Protein AF-A0A821NJ69-F1 (afdb_monomer_lite)

Radius of gyration: 26.8 Å; chains: 1; bounding box: 63×44×66 Å

Sequence (262 aa):
MNRKHNVIVFNALHTLFTLSSYLAIPRVYARIIDLQVCAWLKQDPIESDRISTWIEEHHSVLQFDKSLDAYKDDSHREMACFKIAGEVLLYASIVPIIEQQMNKINLWNYYITIEMPALNIMLQMLLNGILIDREELINDREDLLTLMNKLELQAYRLVKRRFKMNRQKDLIKILYSELHLPIQRTPHGRICLKKSYLNILATKHPLPKLITEYRQVQSALDRCIDRFEQYINEPSKPQSLQRLRREASWQTERTYAYCHFS

Structure (mmCIF, N/CA/C/O backbone):
data_AF-A0A821NJ69-F1
#
_entry.id   AF-A0A821NJ69-F1
#
loop_
_atom_site.group_PDB
_atom_site.id
_atom_site.type_symbol
_atom_site.label_atom_id
_atom_site.label_alt_id
_atom_site.label_comp_id
_atom_site.label_asym_id
_atom_site.label_entity_id
_atom_site.label_seq_id
_atom_site.pdbx_PDB_ins_code
_atom_site.Cartn_x
_atom_site.Cartn_y
_atom_site.Cartn_z
_atom_site.occupancy
_atom_site.B_iso_or_equiv
_atom_site.auth_seq_id
_atom_site.auth_comp_id
_atom_site.auth_asym_id
_atom_site.auth_atom_id
_atom_site.pdbx_PDB_model_num
ATOM 1 N N . MET A 1 1 ? -34.265 2.244 29.145 1.00 38.66 1 MET A N 1
ATOM 2 C CA . MET A 1 1 ? -33.214 2.998 28.423 1.00 38.66 1 MET A CA 1
ATOM 3 C C . MET A 1 1 ? -31.974 2.118 28.335 1.00 38.66 1 MET A C 1
ATOM 5 O O . MET A 1 1 ? -31.331 1.911 29.354 1.00 38.66 1 MET A O 1
ATOM 9 N N . ASN A 1 2 ? -31.670 1.541 27.167 1.00 43.62 2 ASN A N 1
ATOM 10 C CA . ASN A 1 2 ? -30.451 0.744 26.978 1.00 43.62 2 ASN A CA 1
ATOM 11 C C . ASN A 1 2 ? -29.230 1.665 27.090 1.00 43.62 2 ASN A C 1
ATOM 13 O O . ASN A 1 2 ? -28.947 2.423 26.161 1.00 43.62 2 ASN A O 1
ATOM 17 N N . ARG A 1 3 ? -28.511 1.620 28.218 1.00 46.44 3 ARG A N 1
ATOM 18 C CA . ARG A 1 3 ? -27.172 2.213 28.303 1.00 46.44 3 ARG A CA 1
ATOM 19 C C . ARG A 1 3 ? -26.291 1.443 27.322 1.00 46.44 3 ARG A C 1
ATOM 21 O O . ARG A 1 3 ? -25.944 0.298 27.579 1.00 46.44 3 ARG A O 1
ATOM 28 N N . LYS A 1 4 ? -25.964 2.044 26.176 1.00 60.22 4 LYS A N 1
ATOM 29 C CA . LYS A 1 4 ? -24.905 1.509 25.316 1.00 60.22 4 LYS A CA 1
ATOM 30 C C . LYS A 1 4 ? -23.619 1.545 26.137 1.00 60.22 4 LYS A C 1
ATOM 32 O O . LYS A 1 4 ? -23.198 2.621 26.554 1.00 60.22 4 LYS A O 1
ATOM 37 N N . HIS A 1 5 ? -23.045 0.382 26.413 1.00 75.75 5 HIS A N 1
ATOM 38 C CA . HIS A 1 5 ? -21.750 0.301 27.074 1.00 75.75 5 HIS A CA 1
ATOM 39 C C . HIS A 1 5 ? -20.671 0.863 26.140 1.00 75.75 5 HIS A C 1
ATOM 41 O O . HIS A 1 5 ? -20.729 0.663 24.921 1.00 75.75 5 HIS A O 1
ATOM 47 N N . ASN A 1 6 ? -19.716 1.594 26.715 1.00 85.06 6 ASN A N 1
ATOM 48 C CA . ASN A 1 6 ? -18.521 2.016 25.998 1.00 85.06 6 ASN A CA 1
ATOM 49 C C . ASN A 1 6 ? -17.561 0.825 25.935 1.00 85.06 6 ASN A C 1
ATOM 51 O O . ASN A 1 6 ? -17.294 0.199 26.959 1.00 85.06 6 ASN A O 1
ATOM 55 N N . VAL A 1 7 ? -17.053 0.525 24.745 1.00 88.25 7 VAL A N 1
ATOM 56 C CA . VAL A 1 7 ? -16.014 -0.484 24.523 1.00 88.25 7 VAL A CA 1
ATOM 57 C C . VAL A 1 7 ? -14.769 0.254 24.074 1.00 88.25 7 VAL A C 1
ATOM 59 O O . VAL A 1 7 ? -14.786 0.906 23.034 1.00 88.25 7 VAL A O 1
ATOM 62 N N . ILE A 1 8 ? -13.715 0.187 24.879 1.00 89.31 8 ILE A N 1
ATOM 63 C CA . ILE A 1 8 ? -12.454 0.872 24.611 1.00 89.31 8 ILE A CA 1
ATOM 64 C C . ILE A 1 8 ? -11.488 -0.146 24.016 1.00 89.31 8 ILE A C 1
ATOM 66 O O . ILE A 1 8 ? -11.341 -1.242 24.554 1.00 89.31 8 ILE A O 1
ATOM 70 N N . VAL A 1 9 ? -10.861 0.211 22.903 1.00 87.69 9 VAL A N 1
ATOM 71 C CA . VAL A 1 9 ? -9.925 -0.639 22.164 1.00 87.69 9 VAL A CA 1
ATOM 72 C C . VAL A 1 9 ? -8.808 0.214 21.564 1.00 87.69 9 VAL A C 1
ATOM 74 O O . VAL A 1 9 ? -8.946 1.427 21.401 1.00 87.69 9 VAL A O 1
ATOM 77 N N . PHE A 1 10 ? -7.696 -0.427 21.228 1.00 86.38 10 PHE A N 1
ATOM 78 C CA . PHE A 1 10 ? -6.641 0.138 20.390 1.00 86.38 10 PHE A CA 1
ATOM 79 C C . PHE A 1 10 ? -6.679 -0.633 19.078 1.00 86.38 10 PHE A C 1
ATOM 81 O O . PHE A 1 10 ? -6.611 -1.863 19.101 1.00 86.38 10 PHE A O 1
ATOM 88 N N . ASN A 1 11 ? -6.863 0.068 17.958 1.00 88.25 11 ASN A N 1
ATOM 89 C CA . ASN A 1 11 ? -7.121 -0.540 16.652 1.00 88.25 11 ASN A CA 1
ATOM 90 C C . ASN A 1 11 ? -8.452 -1.323 16.613 1.00 88.25 11 ASN A C 1
ATOM 92 O O . ASN A 1 11 ? -8.513 -2.562 16.548 1.00 88.25 11 ASN A O 1
ATOM 96 N N . ALA A 1 12 ? -9.558 -0.580 16.661 1.00 90.12 12 ALA A N 1
ATOM 97 C CA . ALA A 1 12 ? -10.907 -1.128 16.604 1.00 90.12 12 ALA A CA 1
ATOM 98 C C . ALA A 1 12 ? -11.170 -1.867 15.292 1.00 90.12 12 ALA A C 1
ATOM 100 O O . ALA A 1 12 ? -11.834 -2.900 15.315 1.00 90.12 12 ALA A O 1
ATOM 101 N N . LEU A 1 13 ? -10.643 -1.386 14.162 1.00 88.06 13 LEU A N 1
ATOM 102 C CA . LEU A 1 13 ? -10.867 -2.016 12.859 1.00 88.06 13 LEU A CA 1
ATOM 103 C C . LEU A 1 13 ? -10.336 -3.455 12.838 1.00 88.06 13 LEU A C 1
ATOM 105 O O . LEU A 1 13 ? -11.090 -4.378 12.522 1.00 88.06 13 LEU A O 1
ATOM 109 N N . HIS A 1 14 ? -9.081 -3.659 13.249 1.00 86.19 14 HIS A N 1
ATOM 110 C CA . HIS A 1 14 ? -8.482 -4.992 13.346 1.00 86.19 14 HIS A CA 1
ATOM 111 C C . HIS A 1 14 ? -9.207 -5.873 14.372 1.00 86.19 14 HIS A C 1
ATOM 113 O O . HIS A 1 14 ? -9.497 -7.043 14.104 1.00 86.19 14 HIS A O 1
ATOM 119 N N . THR A 1 15 ? -9.538 -5.314 15.540 1.00 87.00 15 THR A N 1
ATOM 120 C CA . THR A 1 15 ? -10.233 -6.045 16.609 1.00 87.00 15 THR A CA 1
ATOM 121 C C . THR A 1 15 ? -11.602 -6.535 16.140 1.00 87.00 15 THR A C 1
ATOM 123 O O . THR A 1 15 ? -11.920 -7.718 16.259 1.00 87.00 15 THR A O 1
ATOM 126 N N . LEU A 1 16 ? -12.405 -5.650 15.548 1.00 86.81 16 LEU A N 1
ATOM 127 C CA . LEU A 1 16 ? -13.731 -5.986 15.040 1.00 86.81 16 LEU A CA 1
ATOM 128 C C . LEU A 1 16 ? -13.665 -6.952 13.863 1.00 86.81 16 LEU A C 1
ATOM 130 O O . LEU A 1 16 ? -14.477 -7.875 13.808 1.00 86.81 16 LEU A O 1
ATOM 134 N N . PHE A 1 17 ? -12.706 -6.778 12.952 1.00 83.69 17 PHE A N 1
ATOM 135 C CA . PHE A 1 17 ? -12.479 -7.722 11.861 1.00 83.69 17 PHE A CA 1
ATOM 136 C C . PHE A 1 17 ? -12.144 -9.111 12.410 1.00 83.69 17 PHE A C 1
ATOM 138 O O . PHE A 1 17 ? -12.755 -10.093 12.005 1.00 83.69 17 PHE A O 1
ATOM 145 N N . THR A 1 18 ? -11.255 -9.201 13.400 1.00 82.81 18 THR A N 1
ATOM 146 C CA . THR A 1 18 ? -10.890 -10.472 14.041 1.00 82.81 18 THR A CA 1
ATOM 147 C C . THR A 1 18 ? -12.096 -11.122 14.725 1.00 82.81 18 THR A C 1
ATOM 149 O O . THR A 1 18 ? -12.394 -12.292 14.489 1.00 82.81 18 THR A O 1
ATOM 152 N N . LEU A 1 19 ? -12.854 -10.375 15.529 1.00 82.88 19 LEU A N 1
ATOM 153 C CA . LEU A 1 19 ? -14.057 -10.902 16.185 1.00 82.88 19 LEU A CA 1
ATOM 154 C C . LEU A 1 19 ? -15.105 -11.377 15.166 1.00 82.88 19 LEU A C 1
ATOM 156 O O . LEU A 1 19 ? -15.689 -12.450 15.325 1.00 82.88 19 LEU A O 1
ATOM 160 N N . SER A 1 20 ? -15.315 -10.609 14.099 1.00 80.38 20 SER A N 1
ATOM 161 C CA . SER A 1 20 ? -16.303 -10.931 13.065 1.00 80.38 20 SER A CA 1
ATOM 162 C C . SER A 1 20 ? -15.879 -12.145 12.237 1.00 80.38 20 SER A C 1
ATOM 164 O O . SER A 1 20 ? -16.691 -13.034 11.989 1.00 80.38 20 SER A O 1
ATOM 166 N N . SER A 1 21 ? -14.605 -12.223 11.849 1.00 73.31 21 SER A N 1
ATOM 167 C CA . SER A 1 21 ? -14.087 -13.279 10.976 1.00 73.31 21 SER A CA 1
ATOM 168 C C . SER A 1 21 ? -13.887 -14.612 11.697 1.00 73.31 21 SER A C 1
ATOM 170 O O . SER A 1 21 ? -14.202 -15.663 11.139 1.00 73.31 21 SER A O 1
ATOM 172 N N . TYR A 1 22 ? -13.401 -14.597 12.942 1.00 75.44 22 TYR A N 1
ATOM 173 C CA . TYR A 1 22 ? -13.088 -15.828 13.680 1.00 75.44 22 TYR A CA 1
ATOM 174 C C . TYR A 1 22 ? -14.233 -16.316 14.560 1.00 75.44 22 TYR A C 1
ATOM 176 O O . TYR A 1 22 ? -14.464 -17.521 14.636 1.00 75.44 22 TYR A O 1
ATOM 184 N N . LEU A 1 23 ? -14.946 -15.401 15.220 1.00 74.38 23 LEU A N 1
ATOM 185 C CA . LEU A 1 23 ? -16.005 -15.749 16.172 1.00 74.38 23 LEU A CA 1
ATOM 186 C C . LEU A 1 23 ? -17.409 -15.602 15.576 1.00 74.38 23 LEU A C 1
ATOM 188 O O . LEU A 1 23 ? -18.388 -15.820 16.285 1.00 74.38 23 LEU A O 1
ATOM 192 N N . ALA A 1 24 ? -17.514 -15.235 14.291 1.00 74.06 24 ALA A N 1
ATOM 193 C CA . ALA A 1 24 ? -18.776 -15.005 13.588 1.00 74.06 24 ALA A CA 1
ATOM 194 C C . ALA A 1 24 ? -19.702 -14.014 14.318 1.00 74.06 24 ALA A C 1
ATOM 196 O O . ALA A 1 24 ? -20.922 -14.120 14.221 1.00 74.06 24 ALA A O 1
ATOM 197 N N . ILE A 1 25 ? -19.132 -13.051 15.056 1.00 72.31 25 ILE A N 1
ATOM 198 C CA . ILE A 1 25 ? -19.893 -12.009 15.751 1.00 72.31 25 ILE A CA 1
ATOM 199 C C . ILE A 1 25 ? -20.294 -10.965 14.702 1.00 72.31 25 ILE A C 1
ATOM 201 O O . ILE A 1 25 ? -19.439 -10.207 14.251 1.00 72.31 25 ILE A O 1
ATOM 205 N N . PRO A 1 26 ? -21.572 -10.891 14.287 1.00 57.16 26 PRO A N 1
ATOM 206 C CA . PRO A 1 26 ? -21.941 -10.125 13.100 1.00 57.16 26 PRO A CA 1
ATOM 207 C C . PRO A 1 26 ? -21.937 -8.615 13.355 1.00 57.16 26 PRO A C 1
ATOM 209 O O . PRO A 1 26 ? -21.746 -7.832 12.425 1.00 57.16 26 PRO A O 1
ATOM 212 N N . ARG A 1 27 ? -22.195 -8.192 14.603 1.00 66.31 27 ARG A N 1
ATOM 213 C CA . ARG A 1 27 ? -22.287 -6.783 15.008 1.00 66.31 27 ARG A CA 1
ATOM 214 C C . ARG A 1 27 ? -21.952 -6.605 16.483 1.00 66.31 27 ARG A C 1
ATOM 216 O O . ARG A 1 27 ? -22.527 -7.269 17.342 1.00 66.31 27 ARG A O 1
ATOM 223 N N . VAL A 1 28 ? -21.091 -5.634 16.774 1.00 68.75 28 VAL A N 1
ATOM 224 C CA . VAL A 1 28 ? -20.841 -5.154 18.136 1.00 68.75 28 VAL A CA 1
ATOM 225 C C . VAL A 1 28 ? -21.758 -3.959 18.400 1.00 68.75 28 VAL A C 1
ATOM 227 O O . VAL A 1 28 ? -21.552 -2.868 17.876 1.00 68.75 28 VAL A O 1
ATOM 230 N N . TYR A 1 29 ? -22.801 -4.160 19.209 1.00 70.25 29 TYR A N 1
ATOM 231 C CA . TYR A 1 29 ? -23.768 -3.117 19.578 1.00 70.25 29 TYR A CA 1
ATOM 232 C C . TYR A 1 29 ? -23.276 -2.276 20.769 1.00 70.25 29 TYR A C 1
ATOM 234 O O . TYR A 1 29 ? -23.947 -2.170 21.796 1.00 70.25 29 TYR A O 1
ATOM 242 N N . ALA A 1 30 ? -22.097 -1.670 20.634 1.00 80.44 30 ALA A N 1
ATOM 243 C CA . ALA A 1 30 ? -21.482 -0.828 21.660 1.00 80.44 30 ALA A CA 1
ATOM 244 C C . ALA A 1 30 ? -21.024 0.516 21.084 1.00 80.44 30 ALA A C 1
ATOM 246 O O . ALA A 1 30 ? -20.846 0.659 19.873 1.00 80.44 30 ALA A O 1
ATOM 247 N N . ARG A 1 31 ? -20.828 1.516 21.952 1.00 85.94 31 ARG A N 1
ATOM 248 C CA . ARG A 1 31 ? -20.113 2.736 21.558 1.00 85.94 31 ARG A CA 1
ATOM 249 C C . ARG A 1 31 ? -18.622 2.431 21.633 1.00 85.94 31 ARG A C 1
ATOM 251 O O . ARG A 1 31 ? -18.088 2.272 22.726 1.00 85.94 31 ARG A O 1
ATOM 258 N N . ILE A 1 32 ? -17.976 2.318 20.481 1.00 89.56 32 ILE A N 1
ATOM 259 C CA . ILE A 1 32 ? -16.555 1.983 20.411 1.00 89.56 32 ILE A CA 1
ATOM 260 C C . ILE A 1 32 ? -15.727 3.255 20.592 1.00 89.56 32 ILE A C 1
ATOM 262 O O . ILE A 1 32 ? -16.052 4.300 20.025 1.00 89.56 32 ILE A O 1
ATOM 266 N N . ILE A 1 33 ? -14.684 3.162 21.411 1.00 91.50 33 ILE A N 1
ATOM 267 C CA . ILE A 1 33 ? -13.671 4.192 21.592 1.00 91.50 33 ILE A CA 1
ATOM 268 C C . ILE A 1 33 ? -12.339 3.612 21.120 1.00 91.50 33 ILE A C 1
ATOM 270 O O . ILE A 1 33 ? -11.795 2.735 21.786 1.00 91.50 33 ILE A O 1
ATOM 274 N N . ASP A 1 34 ? -11.850 4.078 19.971 1.00 91.81 34 ASP A N 1
ATOM 275 C CA . ASP A 1 34 ? -10.563 3.690 19.407 1.00 91.81 34 ASP A CA 1
ATOM 276 C C . ASP A 1 34 ? -9.496 4.730 19.748 1.00 91.81 34 ASP A C 1
ATOM 278 O O . ASP A 1 34 ? -9.487 5.850 19.229 1.00 91.81 34 ASP A O 1
ATOM 282 N N . LEU A 1 35 ? -8.577 4.344 20.626 1.00 89.75 35 LEU A N 1
ATOM 283 C CA . LEU A 1 35 ? -7.504 5.225 21.070 1.00 89.75 35 LEU A CA 1
ATOM 284 C C . LEU A 1 35 ? -6.461 5.501 19.980 1.00 89.75 35 LEU A C 1
ATOM 286 O O . LEU A 1 35 ? -5.851 6.568 20.002 1.00 89.75 35 LEU A O 1
ATOM 290 N N . GLN A 1 36 ? -6.309 4.612 18.993 1.00 88.69 36 GLN A N 1
ATOM 291 C CA . GLN A 1 36 ? -5.402 4.835 17.865 1.00 88.69 36 GLN A CA 1
ATOM 292 C C . GLN A 1 36 ? -5.917 5.963 16.960 1.00 88.69 36 GLN A C 1
ATOM 294 O O . GLN A 1 36 ? -5.152 6.824 16.527 1.00 88.69 36 GLN A O 1
ATOM 299 N N . VAL A 1 37 ? -7.231 6.001 16.726 1.00 90.88 37 VAL A N 1
ATOM 300 C CA . VAL A 1 37 ? -7.881 7.084 15.971 1.00 90.88 37 VAL A CA 1
ATOM 301 C C . VAL A 1 37 ? -7.811 8.400 16.750 1.00 90.88 37 VAL A C 1
ATOM 303 O O . VAL A 1 37 ? -7.520 9.445 16.167 1.00 90.88 37 VAL A O 1
ATOM 306 N N . CYS A 1 38 ? -8.025 8.364 18.071 1.00 90.88 38 CYS A N 1
ATOM 307 C CA . CYS A 1 38 ? -7.867 9.545 18.923 1.00 90.88 38 CYS A CA 1
ATOM 308 C C . CYS A 1 38 ? -6.447 10.130 18.848 1.00 90.88 38 CYS A C 1
ATOM 310 O O . CYS A 1 38 ? -6.302 11.343 18.692 1.00 90.88 38 CYS A O 1
ATOM 312 N N . ALA A 1 39 ? -5.416 9.284 18.935 1.00 87.75 39 ALA A N 1
ATOM 313 C CA . ALA A 1 39 ? -4.018 9.696 18.820 1.00 87.75 39 ALA A CA 1
ATOM 314 C C . ALA A 1 39 ? -3.720 10.314 17.446 1.00 87.75 39 ALA A C 1
ATOM 316 O O . ALA A 1 39 ? -3.174 11.414 17.366 1.00 87.75 39 ALA A O 1
ATOM 317 N N . TRP A 1 40 ? -4.172 9.667 16.364 1.00 88.75 40 TRP A N 1
ATOM 318 C CA . TRP A 1 40 ? -4.009 10.186 15.004 1.00 88.75 40 TRP A CA 1
ATOM 319 C C . TRP A 1 40 ? -4.641 11.574 14.827 1.00 88.75 40 TRP A C 1
ATOM 321 O O . TRP A 1 40 ? -3.986 12.484 14.318 1.00 88.75 40 TRP A O 1
ATOM 331 N N . LEU A 1 41 ? -5.875 11.775 15.308 1.00 90.88 41 LEU A N 1
ATOM 332 C CA . LEU A 1 41 ? -6.555 13.076 15.245 1.00 90.88 41 LEU A CA 1
ATOM 333 C C . LEU A 1 41 ? -5.805 14.169 16.012 1.00 90.88 41 LEU A C 1
ATOM 335 O O . LEU A 1 41 ? -5.788 15.324 15.587 1.00 90.88 41 LEU A O 1
ATOM 339 N N . LYS A 1 42 ? -5.192 13.813 17.143 1.00 87.62 42 LYS A N 1
ATOM 340 C CA . LYS A 1 42 ? -4.382 14.728 17.952 1.00 87.62 42 LYS A CA 1
ATOM 341 C C . LYS A 1 42 ? -2.982 14.971 17.378 1.00 87.62 42 LYS A C 1
ATOM 343 O O . LYS A 1 42 ? -2.300 15.859 17.875 1.00 87.62 42 LYS A O 1
ATOM 348 N N . GLN A 1 43 ? -2.600 14.254 16.316 1.00 84.25 43 GLN A N 1
ATOM 349 C CA . GLN A 1 43 ? -1.244 14.225 15.758 1.00 84.25 43 GLN A CA 1
ATOM 350 C C . GLN A 1 43 ? -0.200 13.718 16.763 1.00 84.25 43 GLN A C 1
ATOM 352 O O . GLN A 1 43 ? 0.962 14.116 16.704 1.00 84.25 43 GLN A O 1
ATOM 357 N N . ASP A 1 44 ? -0.616 12.813 17.649 1.00 79.88 44 ASP A N 1
ATOM 358 C CA . ASP A 1 44 ? 0.274 12.115 18.571 1.00 79.88 44 ASP A CA 1
ATOM 359 C C . ASP A 1 44 ? 0.821 10.876 17.838 1.00 79.88 44 ASP A C 1
ATOM 361 O O . ASP A 1 44 ? 0.056 9.936 17.581 1.00 79.88 44 ASP A O 1
ATOM 365 N N . PRO A 1 45 ? 2.100 10.864 17.416 1.00 70.88 45 PRO A N 1
ATOM 366 C CA . PRO A 1 45 ? 2.651 9.754 16.655 1.00 70.88 45 PRO A CA 1
ATOM 367 C C . PRO A 1 45 ? 2.621 8.467 17.483 1.00 70.88 45 PRO A C 1
ATOM 369 O O . PRO A 1 45 ? 2.990 8.433 18.653 1.00 70.88 45 PRO A O 1
ATOM 372 N N . ILE A 1 46 ? 2.190 7.386 16.841 1.00 69.50 46 ILE A N 1
ATOM 373 C CA . ILE A 1 46 ? 2.228 6.044 17.411 1.00 69.50 46 ILE A CA 1
ATOM 374 C C . ILE A 1 46 ? 3.413 5.326 16.771 1.00 69.50 46 ILE A C 1
ATOM 376 O O . ILE A 1 46 ? 3.327 4.863 15.634 1.00 69.50 46 ILE A O 1
ATOM 380 N N . GLU A 1 47 ? 4.533 5.271 17.489 1.00 64.38 47 GLU A N 1
ATOM 381 C CA . GLU A 1 47 ? 5.748 4.574 17.035 1.00 64.38 47 GLU A CA 1
ATOM 382 C C . GLU A 1 47 ? 5.723 3.069 17.358 1.00 64.38 47 GLU A C 1
ATOM 384 O O . GLU A 1 47 ? 6.489 2.291 16.790 1.00 64.38 47 GLU A O 1
ATOM 389 N N . SER A 1 48 ? 4.814 2.652 18.243 1.00 63.28 48 SER A N 1
ATOM 390 C CA . SER A 1 48 ? 4.672 1.291 18.761 1.00 63.28 48 SER A CA 1
ATOM 391 C C . SER A 1 48 ? 3.234 0.803 18.607 1.00 63.28 48 SER A C 1
ATOM 393 O O . SER A 1 48 ? 2.286 1.554 18.815 1.00 63.28 48 SER A O 1
ATOM 395 N N . ASP A 1 49 ? 3.044 -0.478 18.304 1.00 62.78 49 ASP A N 1
ATOM 396 C CA . ASP A 1 49 ? 1.728 -1.130 18.313 1.00 62.78 49 ASP A CA 1
ATOM 397 C C . ASP A 1 49 ? 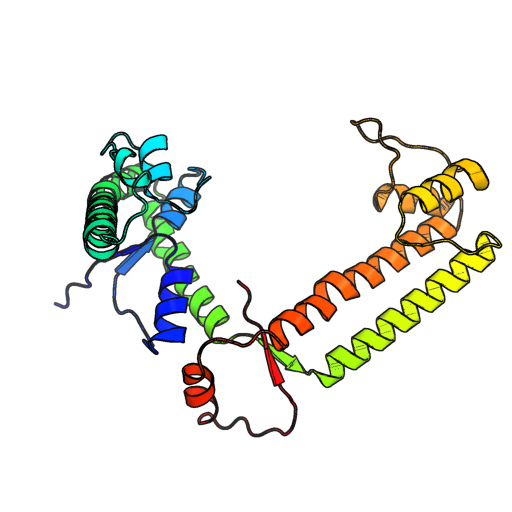1.149 -1.295 19.732 1.00 62.78 49 ASP A C 1
ATOM 399 O O . ASP A 1 49 ? 0.009 -1.737 19.895 1.00 62.78 49 ASP A O 1
ATOM 403 N N . ARG A 1 50 ? 1.917 -0.918 20.764 1.00 65.31 50 ARG A N 1
ATOM 404 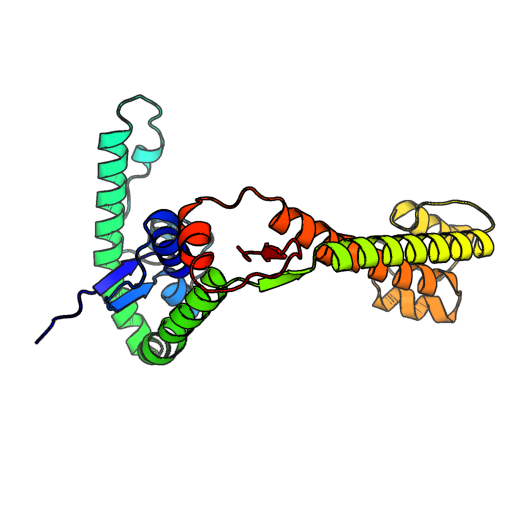C CA . ARG A 1 50 ? 1.521 -0.990 22.168 1.00 65.31 50 ARG A CA 1
ATOM 405 C C . ARG A 1 50 ? 1.072 0.356 22.707 1.00 65.31 50 ARG A C 1
ATOM 407 O O . ARG A 1 50 ? 1.822 1.332 22.743 1.00 65.31 50 ARG A O 1
ATOM 414 N N . ILE A 1 51 ? -0.128 0.350 23.274 1.00 71.06 51 ILE A N 1
ATOM 415 C CA . ILE A 1 51 ? -0.695 1.504 23.964 1.00 71.06 51 ILE A CA 1
ATOM 416 C C . ILE A 1 51 ? 0.144 1.961 25.165 1.00 71.06 51 ILE A C 1
ATOM 418 O O . ILE A 1 51 ? 0.207 3.154 25.439 1.00 71.06 51 ILE A O 1
ATOM 422 N N . SER A 1 52 ? 0.792 1.037 25.881 1.00 67.69 52 SER A N 1
ATOM 423 C CA . SER A 1 52 ? 1.602 1.350 27.064 1.00 67.69 52 SER A CA 1
ATOM 424 C C . SER A 1 52 ? 2.768 2.271 26.717 1.00 67.69 52 SER A C 1
ATOM 426 O O . SER A 1 52 ? 2.996 3.249 27.420 1.00 67.69 52 SER A O 1
ATOM 428 N N . THR A 1 53 ? 3.430 2.027 25.583 1.00 70.44 53 THR A N 1
ATOM 429 C CA . THR A 1 53 ? 4.479 2.902 25.046 1.00 70.44 53 THR A CA 1
ATOM 430 C C . THR A 1 53 ? 3.927 4.288 24.716 1.00 70.44 53 THR A C 1
ATOM 432 O O . THR A 1 53 ? 4.471 5.289 25.171 1.00 70.44 53 THR A O 1
ATOM 435 N N . TRP A 1 54 ? 2.796 4.347 24.006 1.00 74.69 54 TRP A N 1
ATOM 436 C CA . TRP A 1 54 ? 2.177 5.618 23.629 1.00 74.69 54 TRP A CA 1
ATOM 437 C C . TRP A 1 54 ? 1.748 6.451 24.850 1.00 74.69 54 TRP A C 1
ATOM 439 O O . TRP A 1 54 ? 2.013 7.653 24.900 1.00 74.69 54 TRP A O 1
ATOM 449 N N . ILE A 1 55 ? 1.135 5.815 25.856 1.00 74.25 55 ILE A N 1
ATOM 450 C CA . ILE A 1 55 ? 0.737 6.469 27.109 1.00 74.25 55 ILE A CA 1
ATOM 451 C C . ILE A 1 55 ? 1.966 6.986 27.856 1.00 74.25 55 ILE A C 1
ATOM 453 O O . ILE A 1 55 ? 1.960 8.142 28.254 1.00 74.25 55 ILE A O 1
ATOM 457 N N . GLU A 1 56 ? 3.023 6.189 28.022 1.00 70.88 56 GLU A N 1
ATOM 458 C CA . GLU A 1 56 ? 4.241 6.632 28.717 1.00 70.88 56 GLU A CA 1
ATOM 459 C C . GLU A 1 56 ? 4.892 7.859 28.063 1.00 70.88 56 GLU A C 1
ATOM 461 O O . GLU A 1 56 ? 5.380 8.746 28.765 1.00 70.88 56 GLU A O 1
ATOM 466 N N . GLU A 1 57 ? 4.890 7.918 26.732 1.00 70.62 57 GLU A N 1
ATOM 467 C CA . GLU A 1 57 ? 5.505 9.002 25.963 1.00 70.62 57 GLU A CA 1
ATOM 468 C C . GLU A 1 57 ? 4.680 10.297 25.986 1.00 70.62 57 GLU A C 1
ATOM 470 O O . GLU A 1 57 ? 5.246 11.391 26.025 1.00 70.62 57 GLU A O 1
ATOM 475 N N . HIS A 1 58 ? 3.348 10.188 25.985 1.00 69.38 58 HIS A N 1
ATOM 476 C CA . HIS A 1 58 ? 2.456 11.329 25.737 1.00 69.38 58 HIS A CA 1
ATOM 477 C C . HIS A 1 58 ? 1.598 11.719 26.951 1.00 69.38 58 HIS A C 1
ATOM 479 O O . HIS A 1 58 ? 0.999 12.801 26.978 1.00 69.38 58 HIS A O 1
ATOM 485 N N . HIS A 1 59 ? 1.522 10.864 27.976 1.00 68.00 59 HIS A N 1
ATOM 486 C CA . HIS A 1 59 ? 0.577 10.996 29.079 1.00 68.00 59 HIS A CA 1
ATOM 487 C C . HIS A 1 59 ? 1.163 10.527 30.426 1.00 68.00 59 HIS A C 1
ATOM 489 O O . HIS A 1 59 ? 1.285 9.344 30.721 1.00 68.00 59 HIS A O 1
ATOM 495 N N . SER A 1 60 ? 1.424 11.472 31.332 1.00 63.69 60 SER A N 1
ATOM 496 C CA . SER A 1 60 ? 1.972 11.236 32.680 1.00 63.69 60 SER A CA 1
ATOM 497 C C . SER A 1 60 ? 0.948 10.688 33.691 1.00 63.69 60 SER A C 1
ATOM 499 O O . SER A 1 60 ? 0.858 11.159 34.824 1.00 63.69 60 SER A O 1
ATOM 501 N N . VAL A 1 61 ? 0.131 9.720 33.277 1.00 59.28 61 VAL A N 1
ATOM 502 C CA . VAL A 1 61 ? -1.029 9.251 34.053 1.00 59.28 61 VAL A CA 1
ATOM 503 C C . VAL A 1 61 ? -0.668 8.032 34.896 1.00 59.28 61 VAL A C 1
ATOM 505 O O . VAL A 1 61 ? -1.024 7.990 36.070 1.00 59.28 61 VAL A O 1
ATOM 508 N N . LEU A 1 62 ? 0.081 7.077 34.335 1.00 59.00 62 LEU A N 1
ATOM 509 C CA . LEU A 1 62 ? 0.523 5.849 35.001 1.00 59.00 62 LEU A CA 1
ATOM 510 C C . LEU A 1 62 ? 1.836 5.365 34.358 1.00 59.00 62 LEU A C 1
ATOM 512 O O . LEU A 1 62 ? 1.900 5.223 33.141 1.00 59.00 62 LEU A O 1
ATOM 516 N N . GLN A 1 63 ? 2.876 5.114 35.160 1.00 56.53 63 GLN A N 1
ATOM 517 C CA . GLN A 1 63 ? 4.110 4.460 34.702 1.00 56.53 63 GLN A CA 1
ATOM 518 C C . GLN A 1 63 ? 3.975 2.949 34.906 1.00 56.53 63 GLN A C 1
ATOM 520 O O . GLN A 1 63 ? 3.647 2.510 36.010 1.00 56.53 63 GLN A O 1
ATOM 525 N N . PHE A 1 64 ? 4.205 2.158 33.856 1.00 57.12 64 PHE A N 1
ATOM 526 C CA . PHE A 1 64 ? 4.176 0.701 33.953 1.00 57.12 64 PHE A CA 1
ATOM 527 C C . PHE A 1 64 ? 5.573 0.169 34.281 1.00 57.12 64 PHE A C 1
ATOM 529 O O . PHE A 1 64 ? 6.571 0.614 33.711 1.00 57.12 64 PHE A O 1
ATOM 536 N N . ASP A 1 65 ? 5.663 -0.797 35.196 1.00 57.94 65 ASP A N 1
ATOM 537 C CA . ASP A 1 65 ? 6.942 -1.435 35.488 1.00 57.94 65 ASP A CA 1
ATOM 538 C C . ASP A 1 65 ? 7.319 -2.404 34.354 1.00 57.94 65 ASP A C 1
ATOM 540 O O . ASP A 1 65 ? 6.769 -3.500 34.212 1.00 57.94 65 ASP A O 1
ATOM 544 N N . LYS A 1 66 ? 8.289 -1.991 33.534 1.00 58.19 66 LYS A N 1
ATOM 545 C CA . LYS A 1 66 ? 8.839 -2.781 32.420 1.00 58.19 66 LYS A CA 1
ATOM 546 C C . LYS A 1 66 ? 9.573 -4.045 32.885 1.00 58.19 66 LYS A C 1
ATOM 548 O O . LYS A 1 66 ? 9.892 -4.891 32.049 1.00 58.19 66 LYS A O 1
ATOM 553 N N . SER A 1 67 ? 9.811 -4.222 34.192 1.00 55.44 67 SER A N 1
ATOM 554 C CA . SER A 1 67 ? 10.392 -5.449 34.764 1.00 55.44 67 SER A CA 1
ATOM 555 C C . SER A 1 67 ? 9.588 -6.716 34.424 1.00 55.44 67 SER A C 1
ATOM 557 O O . SER A 1 67 ? 10.144 -7.815 34.359 1.00 55.44 67 SER A O 1
ATOM 559 N N . LEU A 1 68 ? 8.299 -6.561 34.102 1.00 54.47 68 LEU A N 1
ATOM 560 C CA . LEU A 1 68 ? 7.396 -7.636 33.688 1.00 54.47 68 LEU A CA 1
ATOM 561 C C . LEU A 1 68 ? 7.710 -8.207 32.286 1.00 54.47 68 LEU A C 1
ATOM 563 O O . LEU A 1 68 ? 7.229 -9.292 31.949 1.00 54.47 68 LEU A O 1
ATOM 567 N N . ASP A 1 69 ? 8.510 -7.533 31.452 1.00 55.00 69 ASP A N 1
ATOM 568 C CA . ASP A 1 69 ? 8.894 -8.013 30.109 1.00 55.00 69 ASP A CA 1
ATOM 569 C C . ASP A 1 69 ? 10.080 -8.996 30.102 1.00 55.00 69 ASP A C 1
ATOM 571 O O . ASP A 1 69 ? 10.346 -9.631 29.081 1.00 55.00 69 ASP A O 1
ATOM 575 N N . ALA A 1 70 ? 10.759 -9.181 31.238 1.00 52.91 70 ALA A N 1
ATOM 576 C CA . ALA A 1 70 ? 11.986 -9.977 31.333 1.00 52.91 70 ALA A CA 1
ATOM 577 C C . ALA A 1 70 ? 11.783 -11.487 31.600 1.00 52.91 70 ALA A C 1
ATOM 579 O O . ALA A 1 70 ? 12.744 -12.251 31.504 1.00 52.91 70 ALA A O 1
ATOM 580 N N . TYR A 1 71 ? 10.570 -11.946 31.925 1.00 51.16 71 TYR A N 1
ATOM 581 C CA . TYR A 1 71 ? 10.331 -13.326 32.375 1.00 51.16 71 TYR A CA 1
ATOM 582 C C . TYR A 1 71 ? 9.909 -14.270 31.235 1.00 51.16 71 TYR A C 1
ATOM 584 O O . TYR A 1 71 ? 8.953 -14.000 30.508 1.00 51.16 71 TYR A O 1
ATOM 592 N N . LYS A 1 72 ? 10.639 -15.386 31.085 1.00 53.69 72 LYS A N 1
ATOM 593 C CA . LYS A 1 72 ? 10.569 -16.333 29.952 1.00 53.69 72 LYS A CA 1
ATOM 594 C C . LYS A 1 72 ? 10.074 -17.751 30.305 1.00 53.69 72 LYS A C 1
ATOM 596 O O . LYS A 1 72 ? 10.320 -18.652 29.515 1.00 53.69 72 LYS A O 1
ATOM 601 N N . ASP A 1 73 ? 9.431 -17.964 31.454 1.00 52.81 73 ASP A N 1
ATOM 602 C CA . ASP A 1 73 ? 9.113 -19.323 31.933 1.00 52.81 73 ASP A CA 1
ATOM 603 C C . ASP A 1 73 ? 7.605 -19.601 32.110 1.00 52.81 73 ASP A C 1
ATOM 605 O O . ASP A 1 73 ? 6.802 -18.666 32.156 1.00 52.81 73 ASP A O 1
ATOM 609 N N . ASP A 1 74 ? 7.245 -20.888 32.236 1.00 48.91 74 ASP A N 1
ATOM 610 C CA . ASP A 1 74 ? 5.902 -21.510 32.118 1.00 48.91 74 ASP A CA 1
ATOM 611 C C . ASP A 1 74 ? 4.744 -20.957 33.000 1.00 48.91 74 ASP A C 1
ATOM 613 O O . ASP A 1 74 ? 3.599 -21.402 32.887 1.00 48.91 74 ASP A O 1
ATOM 617 N N . SER A 1 75 ? 4.955 -19.900 33.792 1.00 55.81 75 SER A N 1
ATOM 618 C CA . SER A 1 75 ? 3.906 -19.097 34.464 1.00 55.81 75 SER A CA 1
ATOM 619 C C . SER A 1 75 ? 3.173 -18.120 33.517 1.00 55.81 75 SER A C 1
ATOM 621 O O . SER A 1 75 ? 2.550 -17.137 33.935 1.00 55.81 75 SER A O 1
ATOM 623 N N . HIS A 1 76 ? 3.217 -18.399 32.211 1.00 59.06 76 HIS A N 1
ATOM 624 C CA . HIS A 1 76 ? 2.800 -17.514 31.124 1.00 59.06 76 HIS A CA 1
ATOM 625 C C . HIS A 1 76 ? 1.344 -17.032 31.195 1.00 59.06 76 HIS A C 1
ATOM 627 O O . HIS A 1 76 ? 1.059 -15.922 30.750 1.00 59.06 76 HIS A O 1
ATOM 633 N N . ARG A 1 77 ? 0.410 -17.826 31.740 1.00 64.25 77 ARG A N 1
ATOM 634 C CA . ARG A 1 77 ? -1.019 -17.457 31.767 1.00 64.25 77 ARG A CA 1
ATOM 635 C C . ARG A 1 77 ? -1.339 -16.396 32.810 1.00 64.25 77 ARG A C 1
ATOM 637 O O . ARG A 1 77 ? -1.968 -15.402 32.471 1.00 64.25 77 ARG A O 1
ATOM 644 N N . GLU A 1 78 ? -0.908 -16.589 34.052 1.00 68.44 78 GLU A N 1
ATOM 645 C CA . GLU A 1 78 ? -1.173 -15.626 35.128 1.00 68.44 78 GLU A CA 1
ATOM 646 C C . GLU A 1 78 ? -0.488 -14.295 34.830 1.00 68.44 78 GLU A C 1
ATOM 648 O O . GLU A 1 78 ? -1.120 -13.244 34.904 1.00 68.44 78 GLU A O 1
ATOM 653 N N . MET A 1 79 ? 0.765 -14.345 34.374 1.00 66.44 79 MET A N 1
ATOM 654 C CA . MET A 1 79 ? 1.508 -13.154 33.978 1.00 66.44 79 MET A CA 1
ATOM 655 C C . MET A 1 79 ? 0.853 -12.420 32.799 1.00 66.44 79 MET A C 1
ATOM 657 O O . MET A 1 79 ? 0.715 -11.198 32.833 1.00 66.44 79 MET A O 1
ATOM 661 N N . ALA A 1 80 ? 0.400 -13.145 31.769 1.00 69.88 80 ALA A N 1
ATOM 662 C CA . ALA A 1 80 ? -0.347 -12.541 30.666 1.00 69.88 80 ALA A CA 1
ATOM 663 C C . ALA A 1 80 ? -1.655 -11.896 31.152 1.00 69.88 80 ALA A C 1
ATOM 665 O O . ALA A 1 80 ? -1.958 -10.773 30.753 1.00 69.88 80 ALA A O 1
ATOM 666 N N . CYS A 1 81 ? -2.394 -12.552 32.052 1.00 75.12 81 CYS A N 1
ATOM 667 C CA . CYS A 1 81 ? -3.595 -11.984 32.666 1.00 75.12 81 CYS A CA 1
ATOM 668 C C . CYS A 1 81 ? -3.288 -10.697 33.446 1.00 75.12 81 CYS A C 1
ATOM 670 O O . CYS A 1 81 ? -4.020 -9.722 33.294 1.00 75.12 81 CYS A O 1
ATOM 672 N N . PHE A 1 82 ? -2.205 -10.659 34.231 1.00 74.00 82 PHE A N 1
ATOM 673 C CA . PHE A 1 82 ? -1.781 -9.453 34.950 1.00 74.00 82 PHE A CA 1
ATOM 674 C C . PHE A 1 82 ? -1.414 -8.309 34.000 1.00 74.00 82 PHE A C 1
ATOM 676 O O . PHE A 1 82 ? -1.862 -7.182 34.212 1.00 74.00 82 PHE A O 1
ATOM 683 N N . LYS A 1 83 ? -0.662 -8.591 32.926 1.00 73.12 83 LYS A N 1
ATOM 684 C CA . LYS A 1 83 ? -0.328 -7.588 31.900 1.00 73.12 83 LYS A CA 1
ATOM 685 C C . LYS A 1 83 ? -1.580 -7.025 31.233 1.00 73.12 83 LYS A C 1
ATOM 687 O O . LYS A 1 83 ? -1.749 -5.811 31.191 1.00 73.12 83 LYS A O 1
ATOM 692 N N . ILE A 1 84 ? -2.484 -7.897 30.784 1.00 77.25 84 ILE A N 1
ATOM 693 C CA . ILE A 1 84 ? -3.743 -7.494 30.142 1.00 77.25 84 ILE A CA 1
ATOM 694 C C . ILE A 1 84 ? -4.610 -6.686 31.113 1.00 77.25 84 ILE A C 1
ATOM 696 O O . ILE A 1 84 ? -5.166 -5.663 30.727 1.00 77.25 84 ILE A O 1
ATOM 700 N N . ALA A 1 85 ? -4.714 -7.103 32.378 1.00 80.69 85 ALA A N 1
ATOM 701 C CA . ALA A 1 85 ? -5.460 -6.358 33.389 1.00 80.69 85 ALA A CA 1
ATOM 702 C C . ALA A 1 85 ? -4.872 -4.954 33.604 1.00 80.69 85 ALA A C 1
ATOM 704 O O . ALA A 1 85 ? -5.622 -3.979 33.650 1.00 80.69 85 ALA A O 1
ATOM 705 N N . GLY A 1 86 ? -3.541 -4.845 33.675 1.00 77.88 86 GLY A N 1
ATOM 706 C CA . GLY A 1 86 ? -2.835 -3.568 33.745 1.00 77.88 86 GLY A CA 1
ATOM 707 C C . GLY A 1 86 ? -3.129 -2.679 32.538 1.00 77.88 86 GLY A C 1
ATOM 708 O O . GLY A 1 86 ? -3.519 -1.526 32.711 1.00 77.88 86 GLY A O 1
ATOM 709 N N . GLU A 1 87 ? -3.037 -3.223 31.324 1.00 76.62 87 GLU A N 1
ATOM 710 C CA . GLU A 1 87 ? -3.387 -2.490 30.107 1.00 76.62 87 GLU A CA 1
ATOM 711 C C . GLU A 1 87 ? -4.842 -2.016 30.129 1.00 76.62 87 GLU A C 1
ATOM 713 O O . GLU A 1 87 ? -5.086 -0.829 29.940 1.00 76.62 87 GLU A O 1
ATOM 718 N N . VAL A 1 88 ? -5.815 -2.884 30.429 1.00 82.19 88 VAL A N 1
ATOM 719 C CA . VAL A 1 88 ? -7.246 -2.521 30.496 1.00 82.19 88 VAL A CA 1
ATOM 720 C C . VAL A 1 88 ? -7.502 -1.365 31.472 1.00 82.19 88 VAL A C 1
ATOM 722 O O . VAL A 1 88 ? -8.311 -0.478 31.180 1.00 82.19 88 VAL A O 1
ATOM 725 N N . LEU A 1 89 ? -6.795 -1.325 32.605 1.00 82.12 89 LEU A N 1
ATOM 726 C CA . LEU A 1 89 ? -6.860 -0.195 33.536 1.00 82.12 89 LEU A CA 1
ATOM 727 C C . LEU A 1 89 ? -6.279 1.089 32.923 1.00 82.12 89 LEU A C 1
ATOM 729 O O . LEU A 1 89 ? -6.876 2.156 33.086 1.00 82.12 89 LEU A O 1
ATOM 733 N N . LEU A 1 90 ? -5.180 0.995 32.164 1.00 79.12 90 LEU A N 1
ATOM 734 C CA . LEU A 1 90 ? -4.625 2.129 31.415 1.00 79.12 90 LEU A CA 1
ATOM 735 C C . LEU A 1 90 ? -5.645 2.683 30.411 1.00 79.12 90 LEU A C 1
ATOM 737 O O . LEU A 1 90 ? -5.925 3.883 30.450 1.00 79.12 90 LEU A O 1
ATOM 741 N N . TYR A 1 91 ? -6.271 1.822 29.596 1.00 83.38 91 TYR A N 1
ATOM 742 C CA . TYR A 1 91 ? -7.352 2.205 28.672 1.00 83.38 91 TYR A CA 1
ATOM 743 C C . TYR A 1 91 ? -8.456 2.991 29.387 1.00 83.38 91 TYR A C 1
ATOM 745 O O . TYR A 1 91 ? -8.850 4.069 28.940 1.00 83.38 91 TYR A O 1
ATOM 753 N N . ALA A 1 92 ? -8.947 2.471 30.513 1.00 83.44 92 ALA A N 1
ATOM 754 C CA . ALA A 1 92 ? -10.010 3.118 31.274 1.00 83.44 92 ALA A CA 1
ATOM 755 C C . ALA A 1 92 ? -9.574 4.475 31.857 1.00 83.44 92 ALA A C 1
ATOM 757 O O . ALA A 1 92 ? -10.365 5.418 31.867 1.00 83.44 92 ALA A O 1
ATOM 758 N N . SER A 1 93 ? -8.321 4.585 32.310 1.00 83.69 93 SER A N 1
ATOM 759 C CA . SER A 1 93 ? -7.784 5.814 32.907 1.00 83.69 93 SER A CA 1
ATOM 760 C C . SER A 1 93 ? -7.544 6.937 31.892 1.00 83.69 93 SER A C 1
ATOM 762 O O . SER A 1 93 ? -7.750 8.108 32.214 1.00 83.69 93 SER A O 1
ATOM 764 N N . ILE A 1 94 ? -7.136 6.597 30.663 1.00 85.19 94 ILE A N 1
ATOM 765 C CA . ILE A 1 94 ? -6.696 7.590 29.679 1.00 85.19 94 ILE A CA 1
ATOM 766 C C . ILE A 1 94 ? -7.850 8.194 28.876 1.00 85.19 94 ILE A C 1
ATOM 768 O O . ILE A 1 94 ? -7.807 9.371 28.514 1.00 85.19 94 ILE A O 1
ATOM 772 N N . VAL A 1 95 ? -8.918 7.426 28.643 1.00 88.88 95 VAL A N 1
ATOM 773 C CA . VAL A 1 95 ? -10.098 7.883 27.895 1.00 88.88 95 VAL A CA 1
ATOM 774 C C . VAL A 1 95 ? -10.666 9.219 28.391 1.00 88.88 95 VAL A C 1
ATOM 776 O O . VAL A 1 95 ? -10.825 10.101 27.548 1.00 88.88 95 VAL A O 1
ATOM 779 N N . PRO A 1 96 ? -10.943 9.444 29.695 1.00 89.19 96 PRO A N 1
ATOM 780 C CA . PRO A 1 96 ? -11.494 10.727 30.138 1.00 89.19 96 PRO A CA 1
ATOM 781 C C . PRO A 1 96 ? -10.539 11.902 29.882 1.00 89.19 96 PRO A C 1
ATOM 783 O O . PRO A 1 96 ? -10.988 13.007 29.575 1.00 89.19 96 PRO A O 1
ATOM 786 N N . ILE A 1 97 ? -9.226 11.669 29.963 1.00 88.62 97 ILE A N 1
ATOM 787 C CA . ILE A 1 97 ? -8.198 12.691 29.733 1.00 88.62 97 ILE A CA 1
ATOM 788 C C . ILE A 1 97 ? -8.155 13.063 28.250 1.00 88.62 97 ILE A C 1
ATOM 790 O O . ILE A 1 97 ? -8.194 14.246 27.910 1.00 88.62 97 ILE A O 1
ATOM 794 N N . ILE A 1 98 ? -8.139 12.065 27.365 1.00 88.50 98 ILE A N 1
ATOM 795 C CA . ILE A 1 98 ? -8.166 12.266 25.911 1.00 88.50 98 ILE A CA 1
ATOM 796 C C . ILE A 1 98 ? -9.466 12.943 25.489 1.00 88.50 98 ILE A C 1
ATOM 798 O O . ILE A 1 98 ? -9.423 13.924 24.750 1.00 88.50 98 ILE A O 1
ATOM 802 N N . GLU A 1 99 ? -10.612 12.473 25.986 1.00 91.19 99 GLU A N 1
ATOM 803 C CA . GLU A 1 99 ? -11.915 13.073 25.698 1.00 91.19 99 GLU A CA 1
ATOM 804 C C . GLU A 1 99 ? -11.924 14.551 26.110 1.00 91.19 99 GLU A C 1
ATOM 806 O O . GLU A 1 99 ? -12.302 15.414 25.315 1.00 91.19 99 GLU A O 1
ATOM 811 N N . GLN A 1 100 ? -11.440 14.886 27.310 1.00 91.88 100 GLN A N 1
ATOM 812 C CA . GLN A 1 100 ? -11.342 16.277 27.752 1.00 91.88 100 GLN A CA 1
ATOM 813 C C . GLN A 1 100 ? -10.399 17.099 26.860 1.00 91.88 100 GLN A C 1
ATOM 815 O O . GLN A 1 100 ? -10.735 18.222 26.477 1.00 91.88 100 GLN A O 1
ATOM 820 N N . GLN A 1 101 ? -9.224 16.565 26.521 1.00 90.44 101 GLN A N 1
ATOM 821 C CA . GLN A 1 101 ? -8.253 17.248 25.666 1.00 90.44 101 GLN A CA 1
ATOM 822 C C . GLN A 1 101 ? -8.803 17.492 24.257 1.00 90.44 101 GLN A C 1
ATOM 824 O O . GLN A 1 101 ? -8.677 18.602 23.749 1.00 90.44 101 GLN A O 1
ATOM 829 N N . MET A 1 102 ? -9.448 16.498 23.645 1.00 93.06 102 MET A N 1
ATOM 830 C CA . MET A 1 102 ? -10.048 16.610 22.313 1.00 93.06 102 MET A CA 1
ATOM 831 C C . MET A 1 102 ? -11.254 17.549 22.299 1.00 93.06 102 MET A C 1
ATOM 833 O O . MET A 1 102 ? -11.439 18.275 21.324 1.00 93.06 102 MET A O 1
ATOM 837 N N . ASN A 1 103 ? -12.056 17.579 23.368 1.00 94.62 103 ASN A N 1
ATOM 838 C CA . ASN A 1 103 ? -13.157 18.536 23.499 1.00 94.62 103 ASN A CA 1
ATOM 839 C C . ASN A 1 103 ? -12.649 19.987 23.529 1.00 94.62 103 ASN A C 1
ATOM 841 O O . ASN A 1 103 ? -13.244 20.839 22.877 1.00 94.62 103 ASN A O 1
ATOM 845 N N . LYS A 1 104 ? -11.519 20.273 24.198 1.00 93.44 104 LYS A N 1
ATOM 846 C CA . LYS A 1 104 ? -10.924 21.629 24.226 1.00 93.44 104 LYS A CA 1
ATOM 847 C C . LYS A 1 104 ? -10.559 22.166 22.837 1.00 93.44 104 LYS A C 1
ATOM 849 O O . LYS A 1 104 ? -10.563 23.376 22.641 1.00 93.44 104 LYS A O 1
ATOM 854 N N . ILE A 1 105 ? -10.249 21.278 21.896 1.00 93.12 105 ILE A N 1
ATOM 855 C CA . ILE A 1 105 ? -9.881 21.609 20.511 1.00 93.12 105 ILE A CA 1
ATOM 856 C C . ILE A 1 105 ? -10.965 21.206 19.497 1.00 93.12 105 ILE A C 1
ATOM 858 O O . ILE A 1 105 ? -10.699 21.151 18.302 1.00 93.12 105 ILE A O 1
ATOM 862 N N . ASN A 1 106 ? -12.191 20.927 19.960 1.00 91.81 106 ASN A N 1
ATOM 863 C CA . ASN A 1 106 ? -13.352 20.544 19.144 1.00 91.81 106 ASN A CA 1
ATOM 864 C C . ASN A 1 106 ? -13.174 19.295 18.250 1.00 91.81 106 ASN A C 1
ATOM 866 O O . ASN A 1 106 ? -13.978 19.064 17.346 1.00 91.81 106 ASN A O 1
ATOM 870 N N . LEU A 1 107 ? -12.182 18.440 18.516 1.00 95.06 107 LEU A N 1
ATOM 871 C CA . LEU A 1 107 ? -11.957 17.210 17.743 1.00 95.06 107 LEU A CA 1
ATOM 872 C C . LEU A 1 107 ? -12.867 16.054 18.167 1.00 95.06 107 LEU A C 1
ATOM 874 O O . LEU A 1 107 ? -13.121 15.152 17.374 1.00 95.06 107 LEU A O 1
ATOM 878 N N . TRP A 1 108 ? -13.394 16.072 19.394 1.00 94.00 108 TRP A N 1
ATOM 879 C CA . TRP A 1 108 ? -14.229 14.976 19.901 1.00 94.00 108 TRP A CA 1
ATOM 880 C C . TRP A 1 108 ? -15.525 14.795 19.100 1.00 94.00 108 TRP A C 1
ATOM 882 O O . TRP A 1 108 ? -15.944 13.671 18.824 1.00 94.00 108 TRP A O 1
ATOM 892 N N . ASN A 1 109 ? -16.143 15.898 18.667 1.00 92.44 109 ASN A N 1
ATOM 893 C CA . ASN A 1 109 ? -17.339 15.830 17.833 1.00 92.44 109 ASN A CA 1
ATOM 894 C C . ASN A 1 109 ? -17.025 15.241 16.448 1.00 92.44 109 ASN A C 1
ATOM 896 O O . ASN A 1 109 ? -17.763 14.385 15.966 1.00 92.44 109 ASN A O 1
ATOM 900 N N . TYR A 1 110 ? -15.910 15.649 15.834 1.00 93.31 110 TYR A N 1
ATOM 901 C CA . TYR A 1 110 ? -15.445 15.113 14.550 1.00 93.31 110 TYR A CA 1
ATOM 902 C C . TYR A 1 110 ? -15.155 13.606 14.647 1.00 93.31 110 TYR A C 1
ATOM 904 O O . TYR A 1 110 ? -15.650 12.816 13.847 1.00 93.31 110 TYR A O 1
ATOM 912 N N . TYR A 1 111 ? -14.464 13.193 15.710 1.00 94.50 111 TYR A N 1
ATOM 913 C CA . TYR A 1 111 ? -14.202 11.792 16.028 1.00 94.50 111 TYR A CA 1
ATOM 914 C C . TYR A 1 111 ? -15.486 10.936 16.072 1.00 94.50 111 TYR A C 1
ATOM 916 O O . TYR A 1 111 ? -15.571 9.896 15.420 1.00 94.50 111 TYR A O 1
ATOM 924 N N . ILE A 1 112 ? -16.521 11.384 16.794 1.00 92.06 112 ILE A N 1
ATOM 925 C CA . ILE A 1 112 ? -17.774 10.620 16.946 1.00 92.06 112 ILE A CA 1
ATOM 926 C C . ILE A 1 112 ? -18.616 10.620 15.669 1.00 92.06 112 ILE A C 1
ATOM 928 O O . ILE A 1 112 ? -19.278 9.625 15.377 1.00 92.06 112 ILE A O 1
ATOM 932 N N . THR A 1 113 ? -18.665 11.745 14.957 1.00 92.81 113 THR A N 1
ATOM 933 C CA . THR A 1 113 ? -19.617 11.942 13.852 1.00 92.81 113 THR A CA 1
ATOM 934 C C . THR A 1 113 ? -19.063 11.534 12.493 1.00 92.81 113 THR A C 1
ATOM 936 O O . THR A 1 113 ? -19.856 11.258 11.595 1.00 92.81 113 THR A O 1
ATOM 939 N N . ILE A 1 114 ? -17.737 11.463 12.341 1.00 93.69 114 ILE A N 1
ATOM 940 C CA . ILE A 1 114 ? -17.073 11.173 11.064 1.00 93.69 114 ILE A CA 1
ATOM 941 C C . ILE A 1 114 ? -16.196 9.927 11.176 1.00 93.69 114 ILE A C 1
ATOM 943 O O . ILE A 1 114 ? -16.488 8.933 10.512 1.00 93.69 114 ILE A O 1
ATOM 947 N N . GLU A 1 115 ? -15.187 9.931 12.049 1.00 93.25 115 GLU A N 1
ATOM 948 C CA . GLU A 1 115 ? -14.193 8.846 12.091 1.00 93.25 115 GLU A CA 1
ATOM 949 C C . GLU A 1 115 ? -14.793 7.504 12.536 1.00 93.25 115 GLU A C 1
ATOM 951 O O . GLU A 1 115 ? -14.650 6.487 11.854 1.00 93.25 115 GLU A O 1
ATOM 956 N N . MET A 1 116 ? -15.543 7.483 13.643 1.00 91.44 116 MET A N 1
ATOM 957 C CA . MET A 1 116 ? -16.133 6.233 14.138 1.00 91.44 116 MET A CA 1
ATOM 958 C C . MET A 1 116 ? -17.201 5.633 13.198 1.00 91.44 116 MET A C 1
ATOM 960 O O . MET A 1 116 ? -17.239 4.409 13.040 1.00 91.44 116 MET A O 1
ATOM 964 N N . PRO A 1 117 ? -18.065 6.425 12.533 1.00 90.62 117 PRO A N 1
ATOM 965 C CA . PRO A 1 117 ? -18.924 5.924 11.464 1.00 90.62 117 PRO A CA 1
ATOM 966 C C . PRO A 1 117 ? -18.149 5.410 10.245 1.00 90.62 117 PRO A C 1
ATOM 968 O O . PRO A 1 117 ? -18.510 4.356 9.717 1.00 90.62 117 PRO A O 1
ATOM 971 N N . ALA A 1 118 ? -17.079 6.094 9.826 1.00 91.25 118 ALA A N 1
ATOM 972 C CA . ALA A 1 118 ? -16.236 5.657 8.711 1.00 91.25 118 ALA A CA 1
ATOM 973 C C . ALA A 1 118 ? -15.569 4.302 8.994 1.00 91.25 118 ALA A C 1
ATOM 975 O O . ALA A 1 118 ? -15.556 3.432 8.121 1.00 91.25 118 ALA A O 1
ATOM 976 N N . LEU A 1 119 ? -15.131 4.066 10.235 1.00 90.06 119 LEU A N 1
ATOM 977 C CA . LEU A 1 119 ? -14.575 2.781 10.665 1.00 90.06 119 LEU A CA 1
ATOM 978 C C . LEU A 1 119 ? -15.548 1.616 10.430 1.00 90.06 119 LEU A C 1
ATOM 980 O O . LEU A 1 119 ? -15.142 0.549 9.969 1.00 90.06 119 LEU A O 1
ATOM 984 N N . ASN A 1 120 ? -16.847 1.820 10.676 1.00 85.88 120 ASN A N 1
ATOM 985 C CA . ASN A 1 120 ? -17.856 0.794 10.398 1.00 85.88 120 ASN A CA 1
ATOM 986 C C . ASN A 1 120 ? -17.980 0.499 8.898 1.00 85.88 120 ASN A C 1
ATOM 988 O O . ASN A 1 120 ? -18.140 -0.662 8.523 1.00 85.88 120 ASN A O 1
ATOM 992 N N . ILE A 1 121 ? -17.895 1.522 8.041 1.00 88.88 121 ILE A N 1
ATOM 993 C CA . ILE A 1 121 ? -17.914 1.347 6.581 1.00 88.88 121 ILE A CA 1
ATOM 994 C C . ILE A 1 121 ? -16.679 0.554 6.140 1.00 88.88 121 ILE A C 1
ATOM 996 O O . ILE A 1 121 ? -16.817 -0.432 5.415 1.00 88.88 121 ILE A O 1
ATOM 1000 N N . MET A 1 122 ? -15.493 0.919 6.638 1.00 87.75 122 MET A N 1
ATOM 1001 C CA . MET A 1 122 ? -14.246 0.199 6.359 1.00 87.75 122 MET A CA 1
ATOM 1002 C C . MET A 1 122 ? -14.329 -1.267 6.784 1.00 87.75 122 MET A C 1
ATOM 1004 O O . MET A 1 122 ? -13.955 -2.148 6.015 1.00 87.75 122 MET A O 1
ATOM 1008 N N . LEU A 1 123 ? -14.877 -1.552 7.968 1.00 84.88 123 LEU A N 1
ATOM 1009 C CA . LEU A 1 123 ? -15.074 -2.922 8.436 1.00 84.88 123 LEU A CA 1
ATOM 1010 C C . LEU A 1 123 ? -15.967 -3.725 7.481 1.00 84.88 123 LEU A C 1
ATOM 1012 O O . LEU A 1 123 ? -15.642 -4.865 7.158 1.00 84.88 123 LEU A O 1
ATOM 1016 N N . GLN A 1 124 ? -17.074 -3.143 7.005 1.00 83.19 124 GLN A N 1
ATOM 1017 C CA . GLN A 1 124 ? -17.939 -3.816 6.031 1.00 83.19 124 GLN A CA 1
ATOM 1018 C C . GLN A 1 124 ? -17.211 -4.069 4.708 1.00 83.19 124 GLN A C 1
ATOM 1020 O O . GLN A 1 124 ? -17.318 -5.163 4.160 1.00 83.19 124 GLN A O 1
ATOM 1025 N N . MET A 1 125 ? -16.430 -3.102 4.217 1.00 84.06 125 MET A N 1
ATOM 1026 C CA . MET A 1 125 ? -15.609 -3.283 3.014 1.00 84.06 125 MET A CA 1
ATOM 1027 C C . MET A 1 125 ? -14.595 -4.422 3.188 1.00 84.06 125 MET A C 1
ATOM 1029 O O . MET A 1 125 ? -14.496 -5.284 2.317 1.00 84.06 125 MET A O 1
ATOM 1033 N N . LEU A 1 126 ? -13.894 -4.468 4.325 1.00 82.12 126 LEU A N 1
ATOM 1034 C CA . LEU A 1 126 ? -12.914 -5.515 4.631 1.00 82.12 126 LEU A CA 1
ATOM 1035 C C . LEU A 1 126 ? -13.549 -6.898 4.743 1.00 82.12 126 LEU A C 1
ATOM 1037 O O . LEU A 1 126 ? -13.008 -7.866 4.210 1.00 82.12 126 LEU A O 1
ATOM 1041 N N . LEU A 1 127 ? -14.692 -6.996 5.424 1.00 77.81 127 LEU A N 1
ATOM 1042 C CA . LEU A 1 127 ? -15.415 -8.256 5.555 1.00 77.81 127 LEU A CA 1
ATOM 1043 C C . LEU A 1 127 ? -15.952 -8.720 4.204 1.00 77.81 127 LEU A C 1
ATOM 1045 O O . LEU A 1 127 ? -15.908 -9.916 3.924 1.00 77.81 127 LEU A O 1
ATOM 1049 N N . ASN A 1 128 ? -16.461 -7.818 3.367 1.00 78.75 128 ASN A N 1
ATOM 1050 C CA . ASN A 1 128 ? -16.980 -8.170 2.045 1.00 78.75 128 ASN A CA 1
ATOM 1051 C C . ASN A 1 128 ? -15.866 -8.645 1.105 1.00 78.75 128 ASN A C 1
ATOM 1053 O O . ASN A 1 128 ? -16.047 -9.655 0.424 1.00 78.75 128 ASN A O 1
ATOM 1057 N N . GLY A 1 129 ? -14.717 -7.966 1.125 1.00 76.50 129 GLY A N 1
ATOM 1058 C CA . GLY A 1 129 ? -13.619 -8.224 0.199 1.00 76.50 129 GLY A CA 1
ATOM 1059 C C . GLY A 1 129 ? -13.974 -7.844 -1.241 1.00 76.50 129 GLY A C 1
ATOM 1060 O O . GLY A 1 129 ? -14.982 -7.184 -1.506 1.00 76.50 129 GLY A O 1
ATOM 1061 N N . ILE A 1 130 ? -13.124 -8.263 -2.177 1.00 77.75 130 ILE A N 1
ATOM 1062 C CA . ILE A 1 130 ? -13.319 -8.061 -3.618 1.00 77.75 130 ILE A CA 1
ATOM 1063 C C . ILE A 1 130 ? -13.225 -9.416 -4.320 1.00 77.75 130 ILE A C 1
ATOM 1065 O O . ILE A 1 130 ? -12.402 -10.252 -3.945 1.00 77.75 130 ILE A O 1
ATOM 1069 N N . LEU A 1 131 ? -14.081 -9.616 -5.324 1.00 77.25 131 LEU A N 1
ATOM 1070 C CA . LEU A 1 131 ? -14.053 -10.773 -6.214 1.00 77.25 131 LEU A CA 1
ATOM 1071 C C . LEU A 1 131 ? -13.042 -10.547 -7.338 1.00 77.25 131 LEU A C 1
ATOM 1073 O O . LEU A 1 131 ? -13.074 -9.502 -7.988 1.00 77.25 131 LEU A O 1
ATOM 1077 N N . ILE A 1 132 ? -12.188 -11.540 -7.582 1.00 76.62 132 ILE A N 1
ATOM 1078 C CA . ILE A 1 132 ? -11.214 -11.528 -8.678 1.00 76.62 132 ILE A CA 1
ATOM 1079 C C . ILE A 1 132 ? -11.422 -12.759 -9.557 1.00 76.62 132 ILE A C 1
ATOM 1081 O O . ILE A 1 132 ? -11.572 -13.873 -9.044 1.00 76.62 132 ILE A O 1
ATOM 1085 N N . ASP A 1 133 ? -11.421 -12.547 -10.874 1.00 84.25 133 ASP A N 1
ATOM 1086 C CA . ASP A 1 133 ? -11.385 -13.618 -11.865 1.00 84.25 133 ASP A CA 1
ATOM 1087 C C . ASP A 1 133 ? -9.939 -14.113 -12.020 1.00 84.25 133 ASP A C 1
ATOM 1089 O O . ASP A 1 133 ? -9.052 -13.398 -12.489 1.00 84.25 133 ASP A O 1
ATOM 1093 N N . ARG A 1 134 ? -9.683 -15.338 -11.552 1.00 83.12 134 ARG A N 1
ATOM 1094 C CA . ARG A 1 134 ? -8.336 -15.917 -11.545 1.00 83.12 134 ARG A CA 1
ATOM 1095 C C . ARG A 1 134 ? -7.827 -16.222 -12.952 1.00 83.12 134 ARG A C 1
ATOM 1097 O O . ARG A 1 134 ? -6.621 -16.157 -13.168 1.00 83.12 134 ARG A O 1
ATOM 1104 N N . GLU A 1 135 ? -8.710 -16.576 -13.882 1.00 87.56 135 GLU A N 1
ATOM 1105 C CA . GLU A 1 135 ? -8.304 -16.892 -15.255 1.00 87.56 135 GLU A CA 1
ATOM 1106 C C . GLU A 1 135 ? -7.885 -15.621 -15.992 1.00 87.56 135 GLU A C 1
ATOM 1108 O O . GLU A 1 135 ? -6.836 -15.599 -16.633 1.00 87.56 135 GLU A O 1
ATOM 1113 N N . GLU A 1 136 ? -8.647 -14.539 -15.822 1.00 89.56 136 GLU A N 1
ATOM 1114 C CA . GLU A 1 136 ? -8.293 -13.225 -16.366 1.00 89.56 136 GLU A CA 1
ATOM 1115 C C . GLU A 1 136 ? -6.960 -12.723 -15.792 1.00 89.56 136 GLU A C 1
ATOM 1117 O O . GLU A 1 136 ? -6.093 -12.293 -16.548 1.00 89.56 136 GLU A O 1
ATOM 1122 N N . LEU A 1 137 ? -6.733 -12.896 -14.483 1.00 89.25 137 LEU A N 1
ATOM 1123 C CA . LEU A 1 137 ? -5.473 -12.517 -13.836 1.00 89.25 137 LEU A CA 1
ATOM 1124 C C . LEU A 1 137 ? -4.255 -13.263 -14.416 1.00 89.25 137 LEU A C 1
ATOM 1126 O O . LEU A 1 137 ? -3.189 -12.669 -14.584 1.00 89.25 137 LEU A O 1
ATOM 1130 N N . ILE A 1 138 ? -4.405 -14.556 -14.730 1.00 90.44 138 ILE A N 1
ATOM 1131 C CA . ILE A 1 138 ? -3.348 -15.363 -15.362 1.00 90.44 138 ILE A CA 1
ATOM 1132 C C . ILE A 1 138 ? -3.084 -14.873 -16.791 1.00 90.44 138 ILE A C 1
ATOM 1134 O O . ILE A 1 138 ? -1.923 -14.707 -17.168 1.00 90.44 138 ILE A O 1
ATOM 1138 N N . ASN A 1 139 ? -4.135 -14.591 -17.564 1.00 94.19 139 ASN A N 1
ATOM 1139 C CA . ASN A 1 139 ? -3.997 -14.065 -18.925 1.00 94.19 139 ASN A CA 1
ATOM 1140 C C . ASN A 1 139 ? -3.285 -12.701 -18.927 1.00 94.19 139 ASN A C 1
ATOM 1142 O O . ASN A 1 139 ? -2.303 -12.515 -19.649 1.00 94.19 139 ASN A O 1
ATOM 1146 N N . ASP A 1 140 ? -3.695 -11.784 -18.045 1.00 94.25 140 ASP A N 1
ATOM 1147 C CA . ASP A 1 140 ? -3.048 -10.478 -17.863 1.00 94.25 140 ASP A CA 1
ATOM 1148 C C . ASP A 1 140 ? -1.560 -10.629 -17.518 1.00 94.25 140 ASP A C 1
ATOM 1150 O O . ASP A 1 140 ? -0.701 -9.885 -18.008 1.00 94.25 140 ASP A O 1
ATOM 1154 N N . ARG A 1 141 ? -1.225 -11.623 -16.687 1.00 95.38 141 ARG A N 1
ATOM 1155 C CA . ARG A 1 141 ? 0.160 -11.939 -16.331 1.00 95.38 141 ARG A CA 1
ATOM 1156 C C . ARG A 1 141 ? 0.992 -12.296 -17.562 1.00 95.38 141 ARG A C 1
ATOM 1158 O O . ARG A 1 141 ? 2.100 -11.775 -17.731 1.00 95.38 141 ARG A O 1
ATOM 1165 N N . GLU A 1 142 ? 0.477 -13.182 -18.409 1.00 96.69 142 GLU A N 1
ATOM 1166 C CA . GLU A 1 142 ? 1.151 -13.624 -19.634 1.00 96.69 142 GLU A CA 1
ATOM 11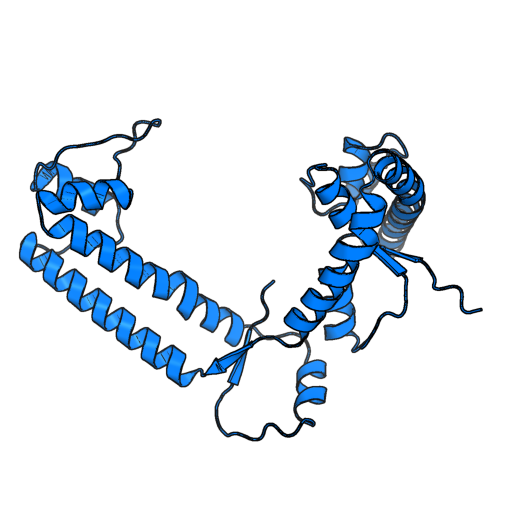67 C C . GLU A 1 142 ? 1.324 -12.480 -20.641 1.00 96.69 142 GLU A C 1
ATOM 1169 O O . GLU A 1 142 ? 2.402 -12.333 -21.240 1.00 96.69 142 GLU A O 1
ATOM 1174 N N . ASP A 1 143 ? 0.321 -11.612 -20.767 1.00 97.19 143 ASP A N 1
ATOM 1175 C CA . ASP A 1 143 ? 0.373 -10.430 -21.627 1.00 97.19 143 ASP A CA 1
ATOM 1176 C C . ASP A 1 143 ? 1.453 -9.439 -21.176 1.00 97.19 143 ASP A C 1
ATOM 1178 O O . ASP A 1 143 ? 2.268 -8.976 -21.991 1.00 97.19 143 ASP A O 1
ATOM 1182 N N . LEU A 1 144 ? 1.535 -9.159 -19.870 1.00 97.50 144 LEU A N 1
ATOM 1183 C CA . LEU A 1 144 ? 2.570 -8.287 -19.309 1.00 97.50 144 LEU A CA 1
ATOM 1184 C C . LEU A 1 144 ? 3.972 -8.881 -19.499 1.00 97.50 144 LEU A C 1
ATOM 1186 O O . LEU A 1 144 ? 4.887 -8.159 -19.910 1.00 97.50 144 LEU A O 1
ATOM 1190 N N . LEU A 1 145 ? 4.156 -10.186 -19.274 1.00 97.50 145 LEU A N 1
ATOM 1191 C CA . LEU A 1 145 ? 5.438 -10.865 -19.511 1.00 97.50 145 LEU A CA 1
ATOM 1192 C C . LEU A 1 145 ? 5.846 -10.811 -20.988 1.00 97.50 145 LEU A C 1
ATOM 1194 O O . LEU A 1 145 ? 7.006 -10.535 -21.319 1.00 97.50 145 LEU A O 1
ATOM 1198 N N . THR A 1 146 ? 4.888 -11.011 -21.889 1.00 98.06 146 THR A N 1
ATOM 1199 C CA . THR A 1 146 ? 5.104 -10.908 -23.335 1.00 98.06 146 THR A CA 1
ATOM 1200 C C . THR A 1 146 ? 5.516 -9.490 -23.727 1.00 98.06 146 THR A C 1
ATOM 1202 O O . THR A 1 146 ? 6.457 -9.305 -24.509 1.00 98.06 146 THR A O 1
ATOM 1205 N N . LEU A 1 147 ? 4.866 -8.469 -23.165 1.00 97.88 147 LEU A N 1
ATOM 1206 C CA . LEU A 1 147 ? 5.224 -7.072 -23.390 1.00 97.88 147 LEU A CA 1
ATOM 1207 C C . LEU A 1 147 ? 6.619 -6.741 -22.840 1.00 97.88 147 LEU A C 1
ATOM 1209 O O . LEU A 1 147 ? 7.409 -6.098 -23.537 1.00 97.88 147 LEU A O 1
ATOM 1213 N N . MET A 1 148 ? 6.963 -7.225 -21.644 1.00 97.50 148 MET A N 1
ATOM 1214 C CA . MET A 1 148 ? 8.305 -7.062 -21.073 1.00 97.50 148 MET A CA 1
ATOM 1215 C C . MET A 1 148 ? 9.374 -7.641 -21.999 1.00 97.50 148 MET A C 1
ATOM 1217 O O . MET A 1 148 ? 10.329 -6.941 -22.337 1.00 97.50 148 MET A O 1
ATOM 1221 N N . ASN A 1 149 ? 9.174 -8.867 -22.490 1.00 97.62 149 ASN A N 1
ATOM 1222 C CA . ASN A 1 149 ? 10.094 -9.515 -23.427 1.00 97.62 149 ASN A CA 1
ATOM 1223 C C . ASN A 1 149 ? 10.259 -8.711 -24.726 1.00 97.62 149 ASN A C 1
ATOM 1225 O O . ASN A 1 149 ? 11.378 -8.536 -25.217 1.00 97.62 149 ASN A O 1
ATOM 1229 N N . LYS A 1 150 ? 9.165 -8.165 -25.276 1.00 98.00 150 LYS A N 1
ATOM 1230 C CA . LYS A 1 150 ? 9.218 -7.289 -26.461 1.00 98.00 150 LYS A CA 1
ATOM 1231 C C . LYS A 1 150 ? 10.067 -6.040 -26.201 1.00 98.00 150 LYS A C 1
ATOM 1233 O O . LYS A 1 150 ? 10.916 -5.706 -27.031 1.00 98.00 150 LYS A O 1
ATOM 1238 N N . LEU A 1 151 ? 9.878 -5.379 -25.057 1.00 97.88 151 LEU A N 1
ATOM 1239 C CA . LEU A 1 151 ? 10.642 -4.186 -24.670 1.00 97.88 151 LEU A CA 1
ATOM 1240 C C . LEU A 1 151 ? 12.131 -4.497 -24.458 1.00 97.88 151 LEU A C 1
ATOM 1242 O O . LEU A 1 151 ? 12.987 -3.727 -24.904 1.00 97.88 151 LEU A O 1
ATOM 1246 N N . GLU A 1 152 ? 12.461 -5.636 -23.843 1.00 96.69 152 GLU A N 1
ATOM 1247 C CA . GLU A 1 152 ? 13.853 -6.077 -23.698 1.00 96.69 152 GLU A CA 1
ATOM 1248 C C . GLU A 1 152 ? 14.524 -6.297 -25.056 1.00 96.69 152 GLU A C 1
ATOM 1250 O O . GLU A 1 152 ? 15.620 -5.791 -25.298 1.00 96.69 152 GLU A O 1
ATOM 1255 N N . LEU A 1 153 ? 13.856 -7.000 -25.976 1.00 97.06 153 LEU A N 1
ATOM 1256 C CA . LEU A 1 153 ? 14.390 -7.251 -27.316 1.00 97.06 153 LEU A CA 1
ATOM 1257 C C . LEU A 1 153 ? 14.624 -5.950 -28.092 1.00 97.06 153 LEU A C 1
ATOM 1259 O O . LEU A 1 153 ? 15.642 -5.817 -28.776 1.00 97.06 153 LEU A O 1
ATOM 1263 N N . GLN A 1 154 ? 13.719 -4.975 -27.974 1.00 97.56 154 GLN A N 1
ATOM 1264 C CA . GLN A 1 154 ? 13.911 -3.645 -28.558 1.00 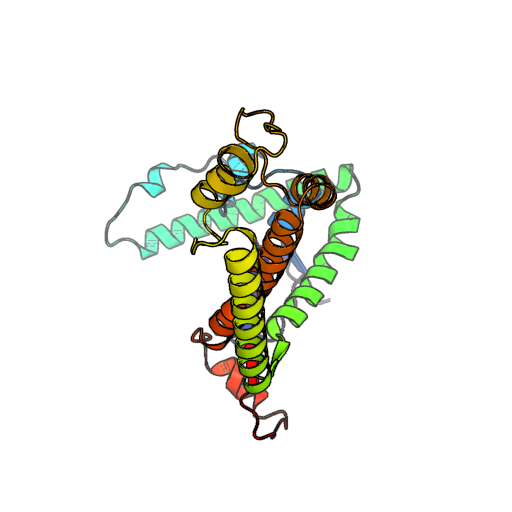97.56 154 GLN A CA 1
ATOM 1265 C C . GLN A 1 154 ? 15.130 -2.937 -27.954 1.00 97.56 154 GLN A C 1
ATOM 1267 O O . GLN A 1 154 ? 15.961 -2.404 -28.692 1.00 97.56 154 GLN A O 1
ATOM 1272 N N . ALA A 1 155 ? 15.294 -2.990 -26.631 1.00 96.81 155 ALA A N 1
ATOM 1273 C CA . ALA A 1 155 ? 16.448 -2.409 -25.954 1.00 96.81 155 ALA A CA 1
ATOM 1274 C C . ALA A 1 155 ? 17.771 -3.083 -26.370 1.00 96.81 155 ALA A C 1
ATOM 1276 O O . ALA A 1 155 ? 18.760 -2.392 -26.628 1.00 96.81 155 ALA A O 1
ATOM 1277 N N . TYR A 1 156 ? 17.789 -4.411 -26.521 1.00 96.00 156 TYR A N 1
ATOM 1278 C CA . TYR A 1 156 ? 18.968 -5.151 -26.988 1.00 96.00 156 TYR A CA 1
ATOM 1279 C C . TYR A 1 156 ? 19.363 -4.777 -28.413 1.00 96.00 156 TYR A C 1
ATOM 1281 O O . TYR A 1 156 ? 20.555 -4.691 -28.704 1.00 96.00 156 TYR A O 1
ATOM 1289 N N . ARG A 1 157 ? 18.390 -4.513 -29.294 1.00 95.88 157 ARG A N 1
ATOM 1290 C CA . ARG A 1 157 ? 18.659 -4.050 -30.666 1.00 95.88 157 ARG A CA 1
ATOM 1291 C C . ARG A 1 157 ? 19.309 -2.668 -30.688 1.00 95.88 157 ARG A C 1
ATOM 1293 O O . ARG A 1 157 ? 20.224 -2.458 -31.477 1.00 95.88 157 ARG A O 1
ATOM 1300 N N . LEU A 1 158 ? 18.890 -1.758 -29.805 1.00 94.88 158 LEU A N 1
ATOM 1301 C CA . LEU A 1 158 ? 19.467 -0.411 -29.720 1.00 94.88 158 LEU A CA 1
ATOM 1302 C C . LEU A 1 158 ? 20.926 -0.422 -29.245 1.00 94.88 158 LEU A C 1
ATOM 1304 O O . LEU A 1 158 ? 21.749 0.307 -29.785 1.00 94.88 158 LEU A O 1
ATOM 1308 N N . VAL A 1 159 ? 21.250 -1.253 -28.250 1.00 94.12 159 VAL A N 1
ATOM 1309 C CA . VAL A 1 159 ? 22.592 -1.294 -27.627 1.00 94.12 159 VAL A CA 1
ATOM 1310 C C . VAL A 1 159 ? 23.478 -2.395 -28.237 1.00 94.12 159 VAL A C 1
ATOM 1312 O O . VAL A 1 159 ? 24.654 -2.513 -27.908 1.00 94.12 159 VAL A O 1
ATOM 1315 N N . LYS A 1 160 ? 22.927 -3.218 -29.140 1.00 92.94 160 LYS A N 1
ATOM 1316 C CA . LYS A 1 160 ? 23.582 -4.363 -29.805 1.00 92.94 160 LYS A CA 1
ATOM 1317 C C . LYS A 1 160 ? 24.167 -5.410 -28.844 1.00 92.94 160 LYS A C 1
ATOM 1319 O O . LYS A 1 160 ? 25.075 -6.154 -29.205 1.00 92.94 160 LYS A O 1
ATOM 1324 N N . ARG A 1 161 ? 23.640 -5.499 -27.620 1.00 92.38 161 ARG A N 1
ATOM 1325 C CA . ARG A 1 161 ? 24.032 -6.500 -26.615 1.00 92.38 161 ARG A CA 1
ATOM 1326 C C . ARG A 1 161 ? 22.906 -6.766 -25.624 1.00 92.38 161 ARG A C 1
ATOM 1328 O O . ARG A 1 161 ? 22.032 -5.925 -25.425 1.00 92.38 161 ARG A O 1
ATOM 1335 N N . ARG A 1 162 ? 22.970 -7.916 -24.951 1.00 93.75 162 ARG A N 1
ATOM 1336 C CA . ARG A 1 162 ? 22.056 -8.265 -23.852 1.00 93.75 162 ARG A CA 1
ATOM 1337 C C . ARG A 1 162 ? 22.505 -7.625 -22.535 1.00 93.75 162 ARG A C 1
ATOM 1339 O O . ARG A 1 162 ? 23.703 -7.469 -22.284 1.00 93.75 162 ARG A O 1
ATOM 1346 N N . PHE A 1 163 ? 21.544 -7.260 -21.693 1.00 94.25 163 PHE A N 1
ATOM 1347 C CA . PHE A 1 163 ? 21.750 -6.744 -20.335 1.00 94.25 163 PHE A CA 1
ATOM 1348 C C . PHE A 1 163 ? 20.454 -6.875 -19.528 1.00 94.25 163 PHE A C 1
ATOM 1350 O O . PHE A 1 163 ? 19.406 -7.109 -20.108 1.00 94.25 163 PHE A O 1
ATOM 1357 N N . LYS A 1 164 ? 20.482 -6.719 -18.201 1.00 92.44 164 LYS A N 1
ATOM 1358 C CA . LYS A 1 164 ? 19.238 -6.798 -17.417 1.00 92.44 164 LYS A CA 1
ATOM 1359 C C . LYS A 1 164 ? 18.578 -5.423 -17.302 1.00 92.44 164 LYS A C 1
ATOM 1361 O O . LYS A 1 164 ? 19.162 -4.521 -16.699 1.00 92.44 164 LYS A O 1
ATOM 1366 N N . MET A 1 165 ? 17.350 -5.276 -17.807 1.00 92.94 165 MET A N 1
ATOM 1367 C CA . MET A 1 165 ? 16.593 -4.009 -17.785 1.00 92.94 165 MET A CA 1
ATOM 1368 C C . MET A 1 165 ? 16.192 -3.553 -16.371 1.00 92.94 165 MET A C 1
ATOM 1370 O O . MET A 1 165 ? 15.985 -2.363 -16.129 1.00 92.94 165 MET A O 1
ATOM 1374 N N . ASN A 1 166 ? 16.148 -4.469 -15.402 1.00 89.94 166 ASN A N 1
ATOM 1375 C CA . ASN A 1 166 ? 15.857 -4.164 -13.999 1.00 89.94 166 ASN A CA 1
ATOM 1376 C C . ASN A 1 166 ? 17.106 -3.822 -13.158 1.00 89.94 166 ASN A C 1
ATOM 1378 O O . ASN A 1 166 ? 16.982 -3.282 -12.056 1.00 89.94 166 ASN A O 1
ATOM 1382 N N . ARG A 1 167 ? 18.328 -4.075 -13.655 1.00 94.25 167 ARG A N 1
ATOM 1383 C CA . ARG A 1 167 ? 19.555 -3.893 -12.866 1.00 94.25 167 ARG A CA 1
ATOM 1384 C C . ARG A 1 167 ? 20.113 -2.483 -13.026 1.00 94.25 167 ARG A C 1
ATOM 1386 O O . ARG A 1 167 ? 20.701 -2.140 -14.046 1.00 94.25 167 ARG A O 1
ATOM 1393 N N . GLN A 1 168 ? 20.020 -1.678 -11.968 1.00 92.75 168 GLN A N 1
ATOM 1394 C CA . GLN A 1 168 ? 20.475 -0.279 -11.992 1.00 92.75 168 GLN A CA 1
ATOM 1395 C C . GLN A 1 168 ? 21.933 -0.109 -12.447 1.00 92.75 168 GLN A C 1
ATOM 1397 O O . GLN A 1 168 ? 22.212 0.792 -13.229 1.00 92.75 168 GLN A O 1
ATOM 1402 N N . LYS A 1 169 ? 22.852 -0.981 -12.005 1.00 92.56 169 LYS A N 1
ATOM 1403 C CA . LYS A 1 169 ? 24.272 -0.922 -12.399 1.00 92.56 169 LYS A CA 1
ATOM 1404 C C . LYS A 1 169 ? 24.468 -1.073 -13.914 1.00 92.56 169 LYS A C 1
ATOM 1406 O O . LYS A 1 169 ? 25.244 -0.318 -14.493 1.00 92.56 169 LYS A O 1
ATOM 1411 N N . ASP A 1 170 ? 23.737 -1.996 -14.546 1.00 93.69 170 ASP A N 1
ATOM 1412 C CA . ASP A 1 170 ? 23.806 -2.223 -15.996 1.00 93.69 170 ASP A CA 1
ATOM 1413 C C . ASP A 1 170 ? 23.309 -0.981 -16.744 1.00 93.69 170 ASP A C 1
ATOM 1415 O O . ASP A 1 170 ? 23.980 -0.494 -17.652 1.00 93.69 170 ASP A O 1
ATOM 1419 N N . LEU A 1 171 ? 22.174 -0.422 -16.311 1.00 95.19 171 LEU A N 1
ATOM 1420 C CA . LEU A 1 171 ? 21.589 0.776 -16.915 1.00 95.19 171 LEU A CA 1
ATOM 1421 C C . LEU A 1 171 ? 22.493 2.003 -16.783 1.00 95.19 171 LEU A C 1
ATOM 1423 O O . LEU A 1 171 ? 22.621 2.758 -17.738 1.00 95.19 171 LEU A O 1
ATOM 1427 N N . ILE A 1 172 ? 23.131 2.201 -15.625 1.00 93.94 172 ILE A N 1
ATOM 1428 C CA . ILE A 1 172 ? 24.081 3.305 -15.414 1.00 93.94 172 ILE A CA 1
ATOM 1429 C C . ILE A 1 172 ? 25.238 3.194 -16.405 1.00 93.94 172 ILE A C 1
ATOM 1431 O O . ILE A 1 172 ? 25.560 4.171 -17.079 1.00 93.94 172 ILE A O 1
ATOM 1435 N N . LYS A 1 173 ? 25.838 2.004 -16.513 1.00 93.81 173 LYS A N 1
ATOM 1436 C CA . LYS A 1 173 ? 26.949 1.769 -17.437 1.00 93.81 173 LYS A CA 1
ATOM 1437 C C . LYS A 1 173 ? 26.525 2.039 -18.882 1.00 93.81 173 LYS A C 1
ATOM 1439 O O . LYS A 1 173 ? 27.214 2.758 -19.594 1.00 93.81 173 LYS A O 1
ATOM 1444 N N . ILE A 1 174 ? 25.368 1.530 -19.298 1.00 95.06 174 ILE A N 1
ATOM 1445 C CA . ILE A 1 174 ? 24.883 1.713 -20.672 1.00 95.06 174 ILE A CA 1
ATOM 1446 C C . ILE A 1 174 ? 24.581 3.182 -20.961 1.00 95.06 174 ILE A C 1
ATOM 1448 O O . ILE A 1 174 ? 25.100 3.739 -21.920 1.00 95.06 174 ILE A O 1
ATOM 1452 N N . LEU A 1 175 ? 23.759 3.826 -20.132 1.00 95.19 175 LEU A N 1
ATOM 1453 C CA . LEU A 1 175 ? 23.297 5.189 -20.392 1.00 95.19 175 LEU A CA 1
ATOM 1454 C C . LEU A 1 175 ? 24.448 6.196 -20.378 1.00 95.19 175 LEU A C 1
ATOM 1456 O O . LEU A 1 175 ? 24.480 7.090 -21.218 1.00 95.19 175 LEU A O 1
ATOM 1460 N N . TYR A 1 176 ? 25.390 6.059 -19.445 1.00 94.44 176 TYR A N 1
ATOM 1461 C CA . TYR A 1 176 ? 26.377 7.107 -19.190 1.00 94.44 176 TYR A CA 1
ATOM 1462 C C . TYR A 1 176 ? 27.790 6.750 -19.655 1.00 94.44 176 TYR A C 1
ATOM 1464 O O . TYR A 1 176 ? 28.518 7.637 -20.091 1.00 94.44 176 TYR A O 1
ATOM 1472 N N . SER A 1 177 ? 28.194 5.479 -19.581 1.00 92.38 177 SER A N 1
ATOM 1473 C CA . SER A 1 177 ? 29.530 5.058 -20.025 1.00 92.38 177 SER A CA 1
ATOM 1474 C C . SER A 1 177 ? 29.569 4.672 -21.501 1.00 92.38 177 SER A C 1
ATOM 1476 O O . SER A 1 177 ? 30.576 4.933 -22.139 1.00 92.38 177 SER A O 1
ATOM 1478 N N . GLU A 1 178 ? 28.511 4.051 -22.034 1.00 93.75 178 GLU A N 1
ATOM 1479 C CA . GLU A 1 178 ? 28.477 3.579 -23.431 1.00 93.75 178 GLU A CA 1
ATOM 1480 C C . GLU A 1 178 ? 27.771 4.576 -24.361 1.00 93.75 178 GLU A C 1
ATOM 1482 O O . GLU A 1 178 ? 28.278 4.886 -25.433 1.00 93.75 178 GLU A O 1
ATOM 1487 N N . LEU A 1 179 ? 26.614 5.107 -23.953 1.00 93.94 179 LEU A N 1
ATOM 1488 C CA . LEU A 1 179 ? 25.840 6.076 -24.744 1.00 93.94 179 LEU A CA 1
ATOM 1489 C C . LEU A 1 179 ? 26.216 7.538 -24.459 1.00 93.94 179 LEU A C 1
ATOM 1491 O O . LEU A 1 179 ? 25.680 8.437 -25.103 1.00 93.94 179 LEU A O 1
ATOM 1495 N N . HIS A 1 180 ? 27.098 7.779 -23.483 1.00 94.56 180 HIS A N 1
ATOM 1496 C CA . HIS A 1 180 ? 27.589 9.107 -23.098 1.00 94.56 180 HIS A CA 1
ATOM 1497 C C . HIS A 1 180 ? 26.482 10.158 -22.875 1.00 94.56 180 HIS A C 1
ATOM 1499 O O . HIS A 1 180 ? 26.654 11.345 -23.163 1.00 94.56 180 HIS A O 1
ATOM 1505 N N . LEU A 1 181 ? 25.328 9.737 -22.346 1.00 94.50 181 LEU A N 1
ATOM 1506 C CA . LEU A 1 181 ? 24.233 10.645 -22.006 1.00 94.50 181 LEU A CA 1
ATOM 1507 C C . LEU A 1 181 ? 24.617 11.544 -20.815 1.00 94.50 181 LEU A C 1
ATOM 1509 O O . LEU A 1 181 ? 25.471 11.171 -20.006 1.00 94.50 181 LEU A O 1
ATOM 1513 N N . PRO A 1 182 ? 24.005 12.736 -20.671 1.00 92.56 182 PRO A N 1
ATOM 1514 C CA . PRO A 1 182 ? 24.332 13.640 -19.571 1.00 92.56 182 PRO A CA 1
ATOM 1515 C C . PRO A 1 182 ? 24.017 12.994 -18.220 1.00 92.56 182 PRO A C 1
ATOM 1517 O O . PRO A 1 182 ? 23.004 12.317 -18.081 1.00 92.56 182 PRO A O 1
ATOM 1520 N N . ILE A 1 183 ? 24.874 13.226 -17.223 1.00 92.19 183 ILE A N 1
ATOM 1521 C CA . ILE A 1 183 ? 24.722 12.679 -15.871 1.00 92.19 183 ILE A CA 1
ATOM 1522 C C . ILE A 1 183 ? 24.064 13.724 -14.970 1.00 92.19 183 ILE A C 1
ATOM 1524 O O . ILE A 1 183 ? 24.565 14.837 -14.834 1.00 92.19 183 ILE A O 1
ATOM 1528 N N . GLN A 1 184 ? 23.008 13.329 -14.261 1.00 91.19 184 GLN A N 1
ATOM 1529 C CA . GLN A 1 184 ? 22.494 14.060 -13.103 1.00 91.19 184 GLN A CA 1
ATOM 1530 C C . GLN A 1 184 ? 22.716 13.232 -11.839 1.00 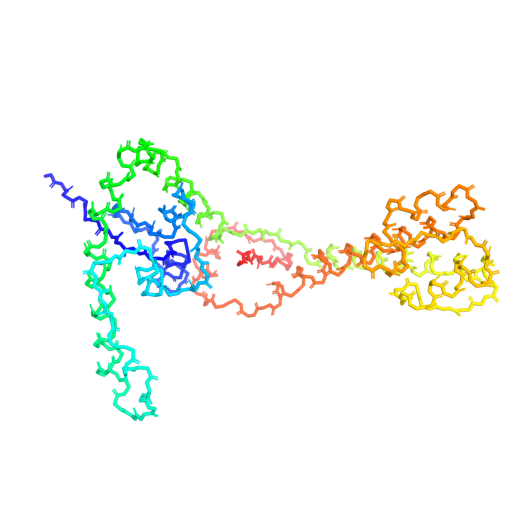91.19 184 GLN A C 1
ATOM 1532 O O . GLN A 1 184 ? 22.524 12.014 -11.838 1.00 91.19 184 GLN A O 1
ATOM 1537 N N . ARG A 1 185 ? 23.088 13.892 -10.739 1.00 90.19 185 ARG A N 1
ATOM 1538 C CA . ARG A 1 185 ? 23.202 13.272 -9.415 1.00 90.19 185 ARG A CA 1
ATOM 1539 C C . ARG A 1 185 ? 22.083 13.753 -8.493 1.00 90.19 185 ARG A C 1
ATOM 1541 O O . ARG A 1 185 ? 21.607 14.877 -8.596 1.00 90.19 185 ARG A O 1
ATOM 1548 N N . THR A 1 186 ? 21.640 12.866 -7.613 1.00 87.44 186 THR A N 1
ATOM 1549 C CA . THR A 1 186 ? 20.750 13.185 -6.486 1.00 87.44 186 THR A CA 1
ATOM 1550 C C . THR A 1 186 ? 21.496 13.993 -5.413 1.00 87.44 186 THR A C 1
ATOM 1552 O O . THR A 1 186 ? 22.729 13.967 -5.419 1.00 87.44 186 THR A O 1
ATOM 1555 N N . PRO A 1 187 ? 20.795 14.628 -4.450 1.00 86.81 187 PRO A N 1
ATOM 1556 C CA . PRO A 1 187 ? 21.438 15.319 -3.324 1.00 86.81 187 PRO A CA 1
ATOM 1557 C C . PRO A 1 187 ? 22.439 14.445 -2.550 1.00 86.81 187 PRO A C 1
ATOM 1559 O O . PRO A 1 187 ? 23.460 14.931 -2.086 1.00 86.81 187 PRO A O 1
ATOM 1562 N N . HIS A 1 188 ? 22.210 13.129 -2.496 1.00 83.81 188 HIS A N 1
ATOM 1563 C CA . HIS A 1 188 ? 23.110 12.154 -1.867 1.00 83.81 188 HIS A CA 1
ATOM 1564 C C . HIS A 1 188 ? 24.235 11.651 -2.795 1.00 83.81 188 HIS A C 1
ATOM 1566 O O . HIS A 1 188 ? 24.772 10.563 -2.597 1.00 83.81 188 HIS A O 1
ATOM 1572 N N . GLY A 1 189 ? 24.539 12.363 -3.885 1.00 85.50 189 GLY A N 1
ATOM 1573 C CA . GLY A 1 189 ? 25.649 12.058 -4.797 1.00 85.50 189 GLY A CA 1
ATOM 1574 C C . GLY A 1 189 ? 25.451 10.856 -5.734 1.00 85.50 189 GLY A C 1
ATOM 1575 O O . GLY A 1 189 ? 26.276 10.641 -6.627 1.00 85.50 189 GLY A O 1
ATOM 1576 N N . ARG A 1 190 ? 24.361 10.087 -5.587 1.00 87.25 190 ARG A N 1
ATOM 1577 C CA . ARG A 1 190 ? 24.035 8.932 -6.449 1.00 87.25 190 ARG A CA 1
ATOM 1578 C C . ARG A 1 190 ? 23.566 9.374 -7.832 1.00 87.25 190 ARG A C 1
ATOM 1580 O O . ARG A 1 190 ? 22.869 10.380 -7.947 1.00 87.25 190 ARG A O 1
ATOM 1587 N N . ILE A 1 191 ? 23.889 8.595 -8.863 1.00 89.56 191 ILE A N 1
ATOM 1588 C CA . ILE A 1 191 ? 23.435 8.839 -10.240 1.00 89.56 191 ILE A CA 1
ATOM 1589 C C . ILE A 1 191 ? 21.907 8.710 -10.319 1.00 89.56 191 ILE A C 1
ATOM 1591 O O . ILE A 1 191 ? 21.318 7.758 -9.803 1.00 89.56 191 ILE A O 1
ATOM 1595 N N . CYS A 1 192 ? 21.259 9.683 -10.955 1.00 87.94 192 CYS A N 1
ATOM 1596 C CA . CYS A 1 192 ? 19.812 9.760 -11.069 1.00 87.94 192 CYS A CA 1
ATOM 1597 C C . CYS A 1 192 ? 19.293 8.789 -12.141 1.00 87.94 192 CYS A C 1
ATOM 1599 O O . CYS A 1 192 ? 19.700 8.836 -13.299 1.00 87.94 192 CYS A O 1
ATOM 1601 N N . LEU A 1 193 ? 18.352 7.926 -11.754 1.00 89.56 193 LEU A N 1
ATOM 1602 C CA . LEU A 1 193 ? 17.583 7.054 -12.654 1.00 89.56 193 LEU A CA 1
ATOM 1603 C C . LEU A 1 193 ? 16.070 7.194 -12.413 1.00 89.56 193 LEU A C 1
ATOM 1605 O O . LEU A 1 193 ? 15.307 6.244 -12.618 1.00 89.56 193 LEU A O 1
ATOM 1609 N N . LYS A 1 194 ? 15.640 8.359 -11.911 1.00 91.25 194 LYS A N 1
ATOM 1610 C CA . LYS A 1 194 ? 14.223 8.659 -11.678 1.00 91.25 194 LYS A CA 1
ATOM 1611 C C . LYS A 1 194 ? 13.493 8.775 -13.018 1.00 91.25 194 LYS A C 1
ATOM 1613 O O . LYS A 1 194 ? 14.069 9.261 -13.989 1.00 91.25 194 LYS A O 1
ATOM 1618 N N . LYS A 1 195 ? 12.211 8.392 -13.043 1.00 92.19 195 LYS A N 1
ATOM 1619 C CA . LYS A 1 195 ? 11.341 8.487 -14.231 1.00 92.19 195 LYS A CA 1
ATOM 1620 C C . LYS A 1 195 ? 11.376 9.885 -14.863 1.00 92.19 195 LYS A C 1
ATOM 1622 O O . LYS A 1 195 ? 11.533 9.998 -16.070 1.00 92.19 195 LYS A O 1
ATOM 1627 N N . SER A 1 196 ? 11.321 10.938 -14.043 1.00 92.50 196 SER A N 1
ATOM 1628 C CA . SER A 1 196 ? 11.405 12.326 -14.512 1.00 92.50 196 SER A CA 1
ATOM 1629 C C . SER A 1 196 ? 12.684 12.612 -15.302 1.00 92.50 196 SER A C 1
ATOM 1631 O O . SER A 1 196 ? 12.619 13.224 -16.361 1.00 92.50 196 SER A O 1
ATOM 1633 N N . TYR A 1 197 ? 13.837 12.121 -14.838 1.00 94.06 197 TYR A N 1
ATOM 1634 C CA . TYR A 1 197 ? 15.101 12.321 -15.543 1.00 94.06 197 TYR A CA 1
ATOM 1635 C C . TYR A 1 197 ? 15.241 11.427 -16.777 1.00 94.06 197 TYR A C 1
ATOM 1637 O O . TYR A 1 197 ? 15.703 11.888 -17.816 1.00 94.06 197 TYR A O 1
ATOM 1645 N N . LEU A 1 198 ? 14.785 10.172 -16.709 1.00 94.75 198 LEU A N 1
ATOM 1646 C CA . LEU A 1 198 ? 14.769 9.281 -17.875 1.00 94.75 198 LEU A CA 1
ATOM 1647 C C . LEU A 1 198 ? 13.910 9.843 -19.017 1.00 94.75 198 LEU A C 1
ATOM 1649 O O . LEU A 1 198 ? 14.299 9.711 -20.173 1.00 94.75 198 LEU A O 1
ATOM 1653 N N . ASN A 1 199 ? 12.806 10.530 -18.712 1.00 93.62 199 ASN A N 1
ATOM 1654 C CA . ASN A 1 199 ? 11.994 11.221 -19.718 1.00 93.62 199 ASN A CA 1
ATOM 1655 C C . ASN A 1 199 ? 12.757 12.365 -20.401 1.00 93.62 199 ASN A C 1
ATOM 1657 O O . ASN A 1 199 ? 12.635 12.548 -21.608 1.00 93.62 199 ASN A O 1
ATOM 1661 N N . ILE A 1 200 ? 13.584 13.107 -19.658 1.00 94.25 200 ILE A N 1
ATOM 1662 C CA . ILE A 1 200 ? 14.462 14.129 -20.243 1.00 94.25 200 ILE A CA 1
ATOM 1663 C C . ILE A 1 200 ? 15.502 13.454 -21.144 1.00 94.25 200 ILE A C 1
ATOM 1665 O O . ILE A 1 200 ? 15.680 13.861 -22.289 1.00 94.25 200 ILE A O 1
ATOM 1669 N N . LEU A 1 201 ? 16.149 12.380 -20.677 1.00 95.19 201 LEU A N 1
ATOM 1670 C CA . LEU A 1 201 ? 17.108 11.619 -21.487 1.00 95.19 201 LEU A CA 1
ATOM 1671 C C . LEU A 1 201 ? 16.477 10.987 -22.737 1.00 95.19 201 LEU A C 1
ATOM 1673 O O . LEU A 1 201 ? 17.171 10.821 -23.740 1.00 95.19 201 LEU A O 1
ATOM 1677 N N . ALA A 1 202 ? 15.179 10.675 -22.707 1.00 95.75 202 ALA A N 1
ATOM 1678 C CA . ALA A 1 202 ? 14.454 10.112 -23.844 1.00 95.75 202 ALA A CA 1
ATOM 1679 C C . ALA A 1 202 ? 14.428 11.048 -25.065 1.00 95.75 202 ALA A C 1
ATOM 1681 O O . ALA A 1 202 ? 14.324 10.572 -26.192 1.00 95.75 202 ALA A O 1
ATOM 1682 N N . THR A 1 203 ? 14.586 12.362 -24.860 1.00 95.56 203 THR A N 1
ATOM 1683 C CA . THR A 1 203 ? 14.754 13.337 -25.958 1.00 95.56 203 THR A CA 1
ATOM 1684 C C . THR A 1 203 ? 16.074 13.173 -26.712 1.00 95.56 203 THR A C 1
ATOM 1686 O O . THR A 1 203 ? 16.180 13.600 -27.857 1.00 95.56 203 THR A O 1
ATOM 1689 N N . LYS A 1 204 ? 17.080 12.549 -26.085 1.00 95.38 204 LYS A N 1
ATOM 1690 C CA . LYS A 1 204 ? 18.421 12.353 -26.654 1.00 95.38 204 LYS A CA 1
ATOM 1691 C C . LYS A 1 204 ? 18.639 10.947 -27.199 1.00 95.38 204 LYS A C 1
ATOM 1693 O O . LYS A 1 204 ? 19.428 10.767 -28.118 1.00 95.38 204 LYS A O 1
ATOM 1698 N N . HIS A 1 205 ? 17.986 9.945 -26.615 1.00 96.69 205 HIS A N 1
ATOM 1699 C CA . HIS A 1 205 ? 18.121 8.557 -27.040 1.00 96.69 205 HIS A CA 1
ATOM 1700 C C . HIS A 1 205 ? 16.840 7.765 -26.727 1.00 96.69 205 HIS A C 1
ATOM 1702 O O . HIS A 1 205 ? 16.260 7.960 -25.659 1.00 96.69 205 HIS A O 1
ATOM 1708 N N . PRO A 1 206 ? 16.408 6.818 -27.581 1.00 96.62 206 PRO A N 1
ATOM 1709 C CA . PRO A 1 206 ? 15.172 6.056 -27.361 1.00 96.62 206 PRO A CA 1
ATOM 1710 C C . PRO A 1 206 ? 15.221 5.092 -26.160 1.00 96.62 206 PRO A C 1
ATOM 1712 O O . PRO A 1 206 ? 14.195 4.814 -25.544 1.00 96.62 206 PRO A O 1
ATOM 1715 N N . LEU A 1 207 ? 16.404 4.590 -25.786 1.00 96.81 207 LEU A N 1
ATOM 1716 C CA . LEU A 1 207 ? 16.563 3.610 -24.697 1.00 96.81 207 LEU A CA 1
ATOM 1717 C C . LEU A 1 207 ? 15.955 4.045 -23.337 1.00 96.81 207 LEU A C 1
ATOM 1719 O O . LEU A 1 207 ? 15.232 3.242 -22.749 1.00 96.81 207 LEU A O 1
ATOM 1723 N N . PRO A 1 208 ? 16.188 5.269 -22.815 1.00 96.69 208 PRO A N 1
ATOM 1724 C CA . PRO A 1 208 ? 15.511 5.770 -21.614 1.00 96.69 208 PRO A CA 1
ATOM 1725 C C . PRO A 1 208 ? 13.982 5.612 -21.599 1.00 96.69 208 PRO A C 1
ATOM 1727 O O . PRO A 1 208 ? 13.411 5.323 -20.541 1.00 96.69 208 PRO A O 1
ATOM 1730 N N . LYS A 1 209 ? 13.323 5.762 -22.759 1.00 96.88 209 LYS A N 1
ATOM 1731 C CA . LYS A 1 209 ? 11.874 5.559 -22.895 1.00 96.88 209 LYS A CA 1
ATOM 1732 C C . LYS A 1 209 ? 11.510 4.089 -22.681 1.00 96.88 209 LYS A C 1
ATOM 1734 O O . LYS A 1 209 ? 10.694 3.799 -21.812 1.00 96.88 209 LYS A O 1
ATOM 1739 N N . LEU A 1 210 ? 12.208 3.173 -23.357 1.00 97.31 210 LEU A N 1
ATOM 1740 C CA . LEU A 1 210 ? 12.011 1.726 -23.190 1.00 97.31 210 LEU A CA 1
ATOM 1741 C C . LEU A 1 210 ? 12.263 1.260 -21.751 1.00 97.31 210 LEU A C 1
ATOM 1743 O O . LEU A 1 210 ? 11.518 0.438 -21.232 1.00 97.31 210 LEU A O 1
ATOM 1747 N N . ILE A 1 211 ? 13.280 1.804 -21.072 1.00 96.44 211 ILE A N 1
ATOM 1748 C CA . ILE A 1 211 ? 13.543 1.504 -19.652 1.00 96.44 211 ILE A CA 1
ATOM 1749 C C . ILE A 1 211 ? 12.354 1.930 -18.785 1.00 96.44 211 ILE A C 1
ATOM 1751 O O . ILE A 1 211 ? 11.960 1.224 -17.856 1.00 96.44 211 ILE A O 1
ATOM 1755 N N . THR A 1 212 ? 11.803 3.109 -19.063 1.00 95.88 212 THR A N 1
ATOM 1756 C CA . THR A 1 212 ? 10.688 3.672 -18.302 1.00 95.88 212 THR A CA 1
ATOM 1757 C C . THR A 1 212 ? 9.400 2.882 -18.516 1.00 95.88 212 THR A C 1
ATOM 1759 O O . THR A 1 212 ? 8.667 2.674 -17.550 1.00 95.88 212 THR A O 1
ATOM 1762 N N . GLU A 1 213 ? 9.142 2.427 -19.740 1.00 97.00 213 GLU A N 1
ATOM 1763 C CA . GLU A 1 213 ? 8.017 1.547 -20.077 1.00 97.00 213 GLU A CA 1
ATOM 1764 C C . GLU A 1 213 ? 8.195 0.165 -19.441 1.00 97.00 213 GLU A C 1
ATOM 1766 O O . GLU A 1 213 ? 7.323 -0.274 -18.698 1.00 97.00 213 GLU A O 1
ATOM 1771 N N . TYR A 1 214 ? 9.364 -0.465 -19.597 1.00 97.44 214 TYR A N 1
ATOM 1772 C CA . TYR A 1 214 ? 9.658 -1.772 -19.000 1.00 97.44 214 TYR A CA 1
ATOM 1773 C C . TYR A 1 214 ? 9.434 -1.765 -17.484 1.00 97.44 214 TYR A C 1
ATOM 1775 O O . TYR A 1 214 ? 8.777 -2.649 -16.945 1.00 97.44 214 TYR A O 1
ATOM 1783 N N . ARG A 1 215 ? 9.922 -0.732 -16.783 1.00 95.56 215 ARG A N 1
ATOM 1784 C CA . ARG A 1 215 ? 9.728 -0.598 -15.329 1.00 95.56 215 ARG A CA 1
ATOM 1785 C C . ARG A 1 215 ? 8.269 -0.397 -14.930 1.00 95.56 215 ARG A C 1
ATOM 1787 O O . ARG A 1 215 ? 7.919 -0.757 -13.812 1.00 95.56 215 ARG A O 1
ATOM 1794 N N . GLN A 1 216 ? 7.443 0.208 -15.784 1.00 95.31 216 GLN A N 1
ATOM 1795 C CA . GLN A 1 216 ? 6.007 0.347 -15.521 1.00 95.31 216 GLN A CA 1
ATOM 1796 C C . GLN A 1 216 ? 5.300 -0.996 -15.653 1.00 95.31 216 GLN A C 1
ATOM 1798 O O . GLN A 1 216 ? 4.543 -1.355 -14.757 1.00 95.31 216 GLN A O 1
ATOM 1803 N N . VAL A 1 217 ? 5.605 -1.751 -16.709 1.00 97.38 217 VAL A N 1
ATOM 1804 C CA . VAL A 1 217 ? 5.046 -3.092 -16.923 1.00 97.38 217 VAL A CA 1
ATOM 1805 C C . VAL A 1 217 ? 5.487 -4.037 -15.803 1.00 97.38 217 VAL A C 1
ATOM 1807 O O . VAL A 1 217 ? 4.644 -4.637 -15.147 1.00 97.38 217 VAL A O 1
ATOM 1810 N N . GLN A 1 218 ? 6.787 -4.071 -15.490 1.00 96.25 218 GLN A N 1
ATOM 1811 C CA . GLN A 1 218 ? 7.324 -4.861 -14.377 1.00 96.25 218 GLN A CA 1
ATOM 1812 C C . GLN A 1 218 ? 6.656 -4.491 -13.049 1.00 96.25 218 GLN A C 1
ATOM 1814 O O . GLN A 1 218 ? 6.294 -5.341 -12.253 1.00 96.25 218 GLN A O 1
ATOM 1819 N N . SER A 1 219 ? 6.455 -3.199 -12.813 1.00 94.62 219 SER A N 1
ATOM 1820 C CA . SER A 1 219 ? 5.763 -2.714 -11.630 1.00 94.62 219 SER A CA 1
ATOM 1821 C C . SER A 1 219 ? 4.304 -3.176 -11.554 1.00 94.62 219 SER A C 1
ATOM 1823 O O . SER A 1 219 ? 3.821 -3.398 -10.449 1.00 94.62 219 SER A O 1
ATOM 1825 N N . ALA A 1 220 ? 3.584 -3.209 -12.677 1.00 95.19 220 ALA A N 1
ATOM 1826 C CA . ALA A 1 220 ? 2.203 -3.684 -12.722 1.00 95.19 220 ALA A CA 1
ATOM 1827 C C . ALA A 1 220 ? 2.142 -5.188 -12.423 1.00 95.19 220 ALA A C 1
ATOM 1829 O O . ALA A 1 220 ? 1.320 -5.615 -11.616 1.00 95.19 220 ALA A O 1
ATOM 1830 N N . LEU A 1 221 ? 3.079 -5.956 -12.981 1.00 95.19 221 LEU A N 1
ATOM 1831 C CA . LEU A 1 221 ? 3.251 -7.373 -12.679 1.00 95.19 221 LEU A CA 1
ATOM 1832 C C . LEU A 1 221 ? 3.531 -7.596 -11.180 1.00 95.19 221 LEU A C 1
ATOM 1834 O O . LEU A 1 221 ? 2.731 -8.226 -10.497 1.00 95.19 221 LEU A O 1
ATOM 1838 N N . ASP A 1 222 ? 4.596 -6.989 -10.647 1.00 92.75 222 ASP A N 1
ATOM 1839 C CA . ASP A 1 222 ? 5.059 -7.231 -9.274 1.00 92.75 222 ASP A CA 1
ATOM 1840 C C . ASP A 1 222 ? 4.070 -6.713 -8.207 1.00 92.75 222 ASP A C 1
ATOM 1842 O O . ASP A 1 222 ? 3.905 -7.319 -7.147 1.00 92.75 222 ASP A O 1
ATOM 1846 N N . ARG A 1 223 ? 3.463 -5.531 -8.420 1.00 88.50 223 ARG A N 1
ATOM 1847 C CA . AR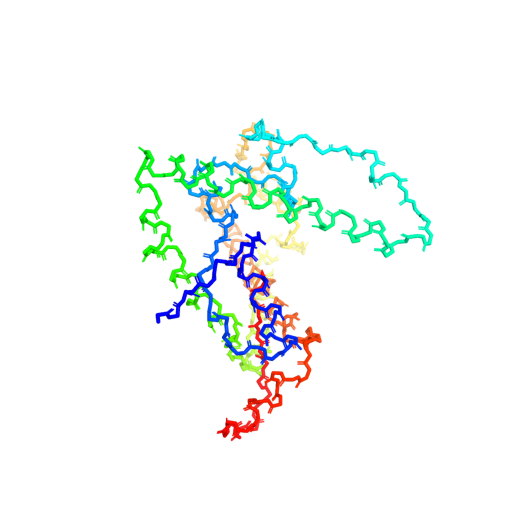G A 1 223 ? 2.645 -4.856 -7.389 1.00 88.50 223 ARG A CA 1
ATOM 1848 C C . ARG A 1 223 ? 1.152 -5.114 -7.495 1.00 88.50 223 ARG A C 1
ATOM 1850 O O . ARG A 1 223 ? 0.475 -4.943 -6.485 1.00 88.50 223 ARG A O 1
ATOM 1857 N N . CYS A 1 224 ? 0.654 -5.469 -8.674 1.00 87.31 224 CYS A N 1
ATOM 1858 C CA . CYS A 1 224 ? -0.759 -5.770 -8.864 1.00 87.31 224 CYS A CA 1
ATOM 1859 C C . CYS A 1 224 ? -0.935 -7.278 -9.006 1.00 87.31 224 CYS A C 1
ATOM 1861 O O . CYS A 1 224 ? -1.492 -7.898 -8.109 1.00 87.31 224 CYS A O 1
ATOM 1863 N N . ILE A 1 225 ? -0.405 -7.871 -10.076 1.00 91.00 225 ILE A N 1
ATOM 1864 C CA . ILE A 1 225 ? -0.700 -9.263 -10.438 1.00 91.00 225 ILE A CA 1
ATOM 1865 C C . ILE A 1 225 ? -0.155 -10.254 -9.405 1.00 91.00 225 ILE A C 1
ATOM 1867 O O . ILE A 1 225 ? -0.935 -10.943 -8.750 1.00 91.00 225 ILE A O 1
ATOM 1871 N N . ASP A 1 226 ? 1.162 -10.265 -9.181 1.00 88.12 226 ASP A N 1
ATOM 1872 C CA . ASP A 1 226 ? 1.801 -11.222 -8.267 1.00 88.12 226 ASP A CA 1
ATOM 1873 C C . ASP A 1 226 ? 1.314 -11.028 -6.812 1.00 88.12 226 ASP A C 1
ATOM 1875 O O . ASP A 1 226 ? 1.217 -11.982 -6.040 1.00 88.12 226 ASP A O 1
ATOM 1879 N N . ARG A 1 227 ? 0.956 -9.794 -6.426 1.00 84.56 227 ARG A N 1
ATOM 1880 C CA . ARG A 1 227 ? 0.351 -9.494 -5.116 1.00 84.56 227 ARG A CA 1
ATOM 1881 C C . ARG A 1 227 ? -1.057 -10.060 -4.988 1.00 84.56 227 ARG A C 1
ATOM 1883 O O . ARG A 1 227 ? -1.365 -10.656 -3.961 1.00 84.56 227 ARG A O 1
ATOM 1890 N N . PHE A 1 228 ? -1.904 -9.888 -6.001 1.00 82.50 228 PHE A N 1
ATOM 1891 C CA . PHE A 1 228 ? -3.236 -10.487 -5.988 1.00 82.50 228 PHE A CA 1
ATOM 1892 C C . PHE A 1 228 ? -3.149 -12.010 -5.933 1.00 82.50 228 PHE A C 1
ATOM 1894 O O . PHE A 1 228 ? -3.839 -12.606 -5.115 1.00 82.50 228 PHE A O 1
ATOM 1901 N N . GLU A 1 229 ? -2.245 -12.642 -6.683 1.00 80.69 229 GLU A N 1
ATOM 1902 C CA . GLU A 1 229 ? -2.029 -14.091 -6.577 1.00 80.69 229 GLU A CA 1
ATOM 1903 C C . GLU A 1 229 ? -1.643 -14.532 -5.157 1.00 80.69 229 GLU A C 1
ATOM 1905 O O . GLU A 1 229 ? -2.129 -15.560 -4.685 1.00 80.69 229 GLU A O 1
ATOM 1910 N N . GLN A 1 230 ? -0.805 -13.763 -4.454 1.00 79.19 230 GLN A N 1
ATOM 1911 C CA . GLN A 1 230 ? -0.470 -14.046 -3.055 1.00 79.19 230 GLN A CA 1
ATOM 1912 C C . GLN A 1 230 ? -1.709 -13.993 -2.159 1.00 79.19 230 GLN A C 1
ATOM 1914 O O . GLN A 1 230 ? -1.945 -14.950 -1.429 1.00 79.19 230 GLN A O 1
ATOM 1919 N N . TYR A 1 231 ? -2.527 -12.941 -2.258 1.00 73.38 231 TYR A N 1
ATOM 1920 C CA . TYR A 1 231 ? -3.755 -12.811 -1.460 1.00 73.38 231 TYR A CA 1
ATOM 1921 C C . TYR A 1 231 ? -4.786 -13.906 -1.764 1.00 73.38 231 TYR A C 1
ATOM 1923 O O . TYR A 1 231 ? -5.486 -14.367 -0.868 1.00 73.38 231 TYR A O 1
ATOM 1931 N N . ILE A 1 232 ? -4.861 -14.345 -3.021 1.00 71.06 232 ILE A N 1
ATOM 1932 C CA . ILE A 1 232 ? -5.739 -15.430 -3.473 1.00 71.06 232 ILE A CA 1
ATOM 1933 C C . ILE A 1 232 ? -5.297 -16.784 -2.905 1.00 71.06 232 ILE A C 1
ATOM 1935 O O . ILE A 1 232 ? -6.132 -17.587 -2.489 1.00 71.06 232 ILE A O 1
ATOM 1939 N N . ASN A 1 233 ? -3.990 -17.055 -2.928 1.00 61.75 233 ASN A N 1
ATOM 1940 C CA . ASN A 1 233 ? -3.423 -18.339 -2.518 1.00 61.75 233 ASN A CA 1
ATOM 1941 C C . ASN A 1 233 ? -3.114 -18.404 -1.010 1.00 61.75 233 ASN A C 1
ATOM 1943 O O . ASN A 1 233 ? -2.729 -19.465 -0.511 1.00 61.75 233 ASN A O 1
ATOM 1947 N N . GLU A 1 234 ? -3.259 -17.298 -0.278 1.00 62.00 234 GLU A N 1
ATOM 1948 C CA . GLU A 1 234 ? -3.107 -17.280 1.170 1.00 62.00 234 GLU A CA 1
ATOM 1949 C C . GLU A 1 234 ? -4.239 -18.110 1.804 1.00 62.00 234 GLU A C 1
ATOM 1951 O O . GLU A 1 234 ? -5.416 -17.885 1.500 1.00 62.00 234 GLU A O 1
ATOM 1956 N N . PRO A 1 235 ? -3.932 -19.100 2.666 1.00 50.47 235 PRO A N 1
ATOM 1957 C CA . PRO A 1 235 ? -4.954 -19.886 3.342 1.00 50.47 235 PRO A CA 1
ATOM 1958 C C . PRO A 1 235 ? -5.728 -18.962 4.284 1.00 50.47 235 PRO A C 1
ATOM 1960 O O . PRO A 1 235 ? -5.338 -18.726 5.429 1.00 50.47 235 PRO A O 1
ATOM 1963 N N . SER A 1 236 ? -6.830 -18.412 3.788 1.00 50.97 236 SER A N 1
ATOM 1964 C CA . SER A 1 236 ? -7.708 -17.533 4.546 1.00 50.97 236 SER A CA 1
ATOM 1965 C C . SER A 1 236 ? -8.291 -18.311 5.731 1.00 50.97 236 SER A C 1
ATOM 1967 O O . SER A 1 236 ? -9.161 -19.173 5.602 1.00 50.97 236 SER A O 1
ATOM 1969 N N . LYS A 1 237 ? -7.773 -18.020 6.926 1.00 46.84 237 LYS A N 1
ATOM 1970 C CA . LYS A 1 237 ? -8.407 -18.341 8.209 1.00 46.84 237 LYS A CA 1
ATOM 1971 C C . LYS A 1 237 ? -9.840 -17.762 8.242 1.00 46.84 237 LYS A C 1
ATOM 1973 O O . LYS A 1 237 ? -10.034 -16.664 7.728 1.00 46.84 237 LYS A O 1
ATOM 1978 N N . PRO A 1 238 ? -10.783 -18.332 9.017 1.00 43.44 238 PRO A N 1
ATOM 1979 C CA . PRO A 1 238 ? -11.269 -19.711 9.071 1.00 43.44 238 PRO A CA 1
ATOM 1980 C C . PRO A 1 238 ? -12.452 -19.964 8.100 1.00 43.44 238 PRO A C 1
ATOM 1982 O O . PRO A 1 238 ? -13.144 -19.052 7.653 1.00 43.44 238 PRO A O 1
ATOM 1985 N N . GLN A 1 239 ? -12.755 -21.244 7.857 1.00 42.53 239 GLN A N 1
ATOM 1986 C CA . GLN A 1 239 ? -13.845 -21.763 7.003 1.00 42.53 239 GLN A CA 1
ATOM 1987 C C . GLN A 1 239 ? -15.269 -21.242 7.332 1.00 42.53 239 GLN A C 1
ATOM 1989 O O . GLN A 1 239 ? -16.201 -21.474 6.561 1.00 42.53 239 GLN A O 1
ATOM 1994 N N . SER A 1 240 ? -15.472 -20.550 8.458 1.00 39.22 240 SER A N 1
ATOM 1995 C CA . SER A 1 240 ? -16.775 -20.063 8.938 1.00 39.22 240 SER A CA 1
ATOM 1996 C C . SER A 1 240 ? -17.388 -18.973 8.048 1.00 39.22 240 SER A C 1
ATOM 1998 O O . SER A 1 240 ? -18.584 -19.036 7.758 1.00 39.22 240 SER A O 1
ATOM 2000 N N . LEU A 1 241 ? -16.591 -18.020 7.548 1.00 43.56 241 LEU A N 1
ATOM 2001 C CA . LEU A 1 241 ? -17.084 -16.973 6.638 1.00 43.56 241 LEU A CA 1
ATOM 2002 C C . LEU A 1 241 ? -17.403 -17.514 5.238 1.00 43.56 241 LEU A C 1
ATOM 2004 O O . LEU A 1 241 ? -18.384 -17.096 4.622 1.00 43.56 241 LEU A O 1
ATOM 2008 N N . GLN A 1 242 ? -16.623 -18.485 4.754 1.00 47.75 242 GLN A N 1
ATOM 2009 C CA . GLN A 1 242 ? -16.903 -19.166 3.485 1.00 47.75 242 GLN A CA 1
ATOM 2010 C C . GLN A 1 242 ? -18.216 -19.967 3.559 1.00 47.75 242 GLN A C 1
ATOM 2012 O O . GLN A 1 242 ? -18.960 -20.030 2.579 1.00 47.75 242 GLN A O 1
ATOM 2017 N N . ARG A 1 243 ? -18.540 -20.536 4.732 1.00 37.28 243 ARG A N 1
ATOM 2018 C CA . ARG A 1 243 ? -19.756 -21.334 4.964 1.00 37.28 243 ARG A CA 1
ATOM 2019 C C . ARG A 1 243 ? -21.032 -20.488 4.975 1.00 37.28 243 ARG A C 1
ATOM 2021 O O . ARG A 1 243 ? -21.978 -20.848 4.288 1.00 37.28 243 ARG A O 1
ATOM 2028 N N . LEU A 1 244 ? -21.023 -19.338 5.656 1.00 41.56 244 LEU A N 1
ATOM 2029 C CA . LEU A 1 244 ? -22.162 -18.402 5.682 1.00 41.56 244 LEU A CA 1
ATOM 2030 C C . LEU A 1 244 ? -22.470 -17.779 4.306 1.00 41.56 244 LEU A C 1
ATOM 2032 O O . LEU A 1 244 ? -23.583 -17.318 4.077 1.00 41.56 244 LEU A O 1
ATOM 2036 N N . ARG A 1 245 ? -21.499 -17.749 3.382 1.00 46.81 245 ARG A N 1
ATOM 2037 C CA . ARG A 1 245 ? -21.644 -17.085 2.072 1.00 46.81 245 ARG A CA 1
ATOM 2038 C C . ARG A 1 245 ? -21.965 -18.021 0.913 1.00 46.81 245 ARG A C 1
ATOM 2040 O O . ARG A 1 245 ? -22.559 -17.566 -0.056 1.00 46.81 245 ARG A O 1
ATOM 2047 N N . ARG A 1 246 ? -21.667 -19.321 1.027 1.00 43.72 246 ARG A N 1
ATOM 2048 C CA . ARG A 1 246 ? -22.163 -20.338 0.077 1.00 43.72 246 ARG A CA 1
ATOM 2049 C C . ARG A 1 246 ? -23.690 -20.463 0.087 1.00 43.72 246 ARG A C 1
ATOM 2051 O O . ARG A 1 246 ? -24.265 -20.845 -0.924 1.00 43.72 246 ARG A O 1
ATOM 2058 N N . GLU A 1 247 ? -24.338 -20.123 1.198 1.00 40.84 247 GLU A N 1
ATOM 2059 C CA . GLU A 1 247 ? -25.804 -20.124 1.318 1.00 40.84 247 GLU A CA 1
ATOM 2060 C C . GLU A 1 247 ? -26.457 -18.920 0.614 1.00 40.84 247 GLU A C 1
ATOM 2062 O O . GLU A 1 247 ? -27.618 -18.990 0.215 1.00 40.84 247 GLU A O 1
ATOM 2067 N N . ALA A 1 248 ? -25.700 -17.848 0.359 1.00 40.12 248 ALA A N 1
ATOM 2068 C CA . ALA A 1 248 ? -26.130 -16.720 -0.460 1.00 40.12 248 ALA A CA 1
ATOM 2069 C C . ALA A 1 248 ? -25.846 -17.002 -1.947 1.00 40.12 248 ALA A C 1
ATOM 2071 O O . ALA A 1 248 ? -24.943 -16.415 -2.512 1.00 40.12 248 ALA A O 1
ATOM 2072 N N . SER A 1 249 ? -26.555 -17.955 -2.556 1.00 33.59 249 SER A N 1
ATOM 2073 C CA . SER A 1 249 ? -26.865 -18.064 -4.002 1.00 33.59 249 SER A CA 1
ATOM 2074 C C . SER A 1 249 ? -25.908 -17.459 -5.065 1.00 33.59 249 SER A C 1
ATOM 2076 O O . SER A 1 249 ? -26.382 -16.878 -6.039 1.00 33.59 249 SER A O 1
ATOM 2078 N N . TRP A 1 250 ? -24.586 -17.612 -4.957 1.00 43.91 250 TRP A N 1
ATOM 2079 C CA . TRP A 1 250 ? -23.638 -17.292 -6.037 1.00 43.91 250 TRP A CA 1
ATOM 2080 C C . TRP A 1 250 ? -23.064 -18.598 -6.598 1.00 43.91 250 TRP A C 1
ATOM 2082 O O . TRP A 1 250 ? -21.925 -18.973 -6.334 1.00 43.91 250 TRP A O 1
ATOM 2092 N N . GLN A 1 251 ? -23.895 -19.336 -7.340 1.00 36.56 251 GLN A N 1
ATOM 2093 C CA . GLN A 1 251 ? -23.470 -20.481 -8.149 1.00 36.56 251 GLN A CA 1
ATOM 2094 C C . GLN A 1 251 ? -23.016 -19.978 -9.523 1.00 36.56 251 GLN A C 1
ATOM 2096 O O . GLN A 1 251 ? -23.831 -19.818 -10.425 1.00 36.56 251 GLN A O 1
ATOM 2101 N N . THR A 1 252 ? -21.724 -19.714 -9.697 1.00 39.00 252 THR A N 1
ATOM 2102 C CA . THR A 1 252 ? -21.114 -19.630 -11.035 1.00 39.00 252 THR A CA 1
ATOM 2103 C C . THR A 1 252 ? -19.771 -20.354 -11.004 1.00 39.00 252 THR A C 1
ATOM 2105 O O . THR A 1 252 ? -19.008 -20.211 -10.055 1.00 39.00 252 THR A O 1
ATOM 2108 N N . GLU A 1 253 ? -19.516 -21.178 -12.022 1.00 34.69 253 GLU A N 1
ATOM 2109 C CA . GLU A 1 253 ? -18.396 -22.132 -12.143 1.00 34.69 253 GLU A CA 1
ATOM 2110 C C . GLU A 1 253 ? -16.999 -21.495 -12.287 1.00 34.69 253 GLU A C 1
ATOM 2112 O O . GLU A 1 253 ? -16.039 -22.185 -12.620 1.00 34.69 253 GLU A O 1
ATOM 2117 N N . ARG A 1 254 ? -16.838 -20.194 -12.029 1.00 39.22 254 ARG A N 1
ATOM 2118 C CA . ARG A 1 254 ? -15.519 -19.556 -12.068 1.00 39.22 254 ARG A CA 1
ATOM 2119 C C . ARG A 1 254 ? -14.841 -19.659 -10.709 1.00 39.22 254 ARG A C 1
ATOM 2121 O O . ARG A 1 254 ? -15.465 -19.522 -9.657 1.00 39.22 254 ARG A O 1
ATOM 2128 N N . THR A 1 255 ? -13.535 -19.901 -10.728 1.00 42.56 255 THR A N 1
ATOM 2129 C CA . THR A 1 255 ? -12.726 -19.974 -9.509 1.00 42.56 255 THR A CA 1
ATOM 2130 C C . THR A 1 255 ? -12.490 -18.554 -8.995 1.00 42.56 255 THR A C 1
ATOM 2132 O O . THR A 1 255 ? -11.490 -17.922 -9.326 1.00 42.56 255 THR A O 1
ATOM 2135 N N . TYR A 1 256 ? -13.439 -18.029 -8.222 1.00 47.94 256 TYR A N 1
ATOM 2136 C CA . TYR A 1 256 ? -13.318 -16.720 -7.588 1.00 47.94 256 TYR A CA 1
ATOM 2137 C C . TYR A 1 256 ? -12.451 -16.810 -6.344 1.00 47.94 256 TYR A C 1
ATOM 2139 O O . TYR A 1 256 ? -12.669 -17.661 -5.477 1.00 47.94 256 TYR A O 1
ATOM 2147 N N . ALA A 1 257 ? -11.505 -15.891 -6.230 1.00 48.31 257 ALA A N 1
ATOM 2148 C CA . ALA A 1 257 ? -10.699 -15.761 -5.036 1.00 48.31 257 ALA A CA 1
ATOM 2149 C C . ALA A 1 257 ? -10.914 -14.394 -4.386 1.00 48.31 257 ALA A C 1
ATOM 2151 O O . ALA A 1 257 ? -11.040 -13.374 -5.065 1.00 48.31 257 ALA A O 1
ATOM 2152 N N . TYR A 1 258 ? -11.025 -14.409 -3.058 1.00 46.75 258 TYR A N 1
ATOM 2153 C CA . TYR A 1 258 ? -11.311 -13.237 -2.242 1.00 46.75 258 TYR A CA 1
ATOM 2154 C C . TYR A 1 258 ? -10.012 -12.652 -1.708 1.00 46.75 258 TYR A C 1
ATOM 2156 O O . TYR A 1 258 ? -9.274 -13.331 -0.998 1.00 46.75 258 TYR A O 1
ATOM 2164 N N . CYS A 1 259 ? -9.774 -11.376 -1.997 1.00 47.19 259 CYS A N 1
ATOM 2165 C CA . CYS A 1 259 ? -8.643 -10.641 -1.441 1.00 47.19 259 CYS A CA 1
ATOM 2166 C C . CYS A 1 259 ? -9.089 -9.802 -0.240 1.00 47.19 259 CYS A C 1
ATOM 2168 O O . CYS A 1 259 ? -10.030 -9.009 -0.343 1.00 47.19 259 CYS A O 1
ATOM 2170 N N . HIS A 1 260 ? -8.384 -9.946 0.884 1.00 48.00 260 HIS A N 1
ATOM 2171 C CA . HIS A 1 260 ? -8.476 -9.036 2.023 1.00 48.00 260 HIS A CA 1
ATOM 2172 C C . HIS A 1 260 ? -7.257 -8.111 2.021 1.00 48.00 260 HIS A C 1
ATOM 2174 O O . HIS A 1 260 ? -6.123 -8.573 1.926 1.00 48.00 260 HIS A O 1
ATOM 2180 N N . PHE A 1 261 ? -7.486 -6.804 2.125 1.00 40.91 261 PHE A N 1
ATOM 2181 C CA . PHE A 1 261 ? -6.413 -5.827 2.288 1.00 40.91 261 PHE A CA 1
ATOM 2182 C C . PHE A 1 261 ? -6.148 -5.657 3.787 1.00 40.91 261 PHE A C 1
ATOM 2184 O O . PHE A 1 261 ? -7.004 -5.135 4.498 1.00 40.91 261 PHE A O 1
ATOM 2191 N N . SER A 1 262 ? -5.010 -6.159 4.268 1.00 36.03 262 SER A N 1
ATOM 2192 C CA . SER A 1 262 ? -4.510 -5.943 5.635 1.00 36.03 262 SER A CA 1
ATOM 2193 C C . SER A 1 262 ? -3.727 -4.643 5.746 1.00 36.03 262 SER A C 1
ATOM 2195 O O . SER A 1 262 ? -2.854 -4.450 4.864 1.00 36.03 262 SER A O 1
#

Foldseek 3Di:
DDPAAEAEDAPPLVVVLCCCQAVVPPDDSHNYHHVNVLCVLVVQDDPDSDPLVSCVVPPPFDHDDPVLVPDDDDVVPVSVVVVVVVSVVVRVRCVVVSCVVCVVVVNNVVCRPPVVVVSVVVSVCQLVFDKDQPVVLVVLLVVLVVVLVVLQVVLCVQQVHHDDLPDPVRVCCCQCVVVVQDWDADPVRHTDLDLVVLVVSCVVPVNSVSSSVSVVSVCCNVPPRVVVVCQQPPPDPDCPSVVVCVVVPPDDPTPIGGGGDD

pLDDT: mean 79.49, std 17.79, range [33.59, 98.06]

Secondary structure (DSSP, 8-state):
---PPEEEESSHHHHHHHHHHHH------SEEEEHHHHHHHHT----SS-HHHHHHHH-TT----GGGGS--SS-HHHHHHHHHHHHHHHHHHHHHHHHHHHHHTTHHHHIIIIIHHHHHHHHHHHHH-EEEEHHHHHHHHHHHHHHHHHHHHHHHHHHTS---TT-HHHHHIIIIIIS-PPP-B-TTSPBP--HHHHHHHHTT-SHHHHHHHHHHHHHHIIIIIHHHHHHHHS--S-HHHHHHHHTS----SS-EEEEP--